Protein AF-D2QMF3-F1 (afdb_monomer_lite)

Secondary structure (DSSP, 8-state):
-------------------------------PPP-EEEEEEEEETHHHHHTTTS-EEEEEEE-SS-EEEEEEE-EEPTTS-EE--SS-SEEPEEEEEEEEEE-TT-EE--EEE-HHHHHHHHHHHHT-TT--EEEEEEEEEE-TTT-EEEEEEEEEEE-SS-EEEE------S-------------

Structure (mmCIF, N/CA/C/O backbone):
data_AF-D2QMF3-F1
#
_entry.id   AF-D2QMF3-F1
#
loop_
_atom_site.group_PDB
_atom_site.id
_atom_site.type_symbol
_atom_site.label_atom_id
_atom_site.label_alt_id
_atom_site.label_comp_id
_atom_site.label_asym_id
_atom_site.label_entity_id
_atom_site.label_seq_id
_atom_site.pdbx_PDB_ins_code
_atom_site.Cartn_x
_atom_site.Cartn_y
_atom_site.Cartn_z
_atom_site.occupancy
_atom_site.B_iso_or_equiv
_atom_site.auth_seq_id
_atom_site.auth_comp_id
_atom_site.auth_asym_id
_atom_site.auth_atom_id
_atom_site.pdbx_PDB_model_num
ATOM 1 N N . MET A 1 1 ? 34.625 -1.327 28.070 1.00 33.84 1 MET A N 1
ATOM 2 C CA . MET A 1 1 ? 35.891 -0.675 27.677 1.00 33.84 1 MET A CA 1
ATOM 3 C C . MET A 1 1 ? 36.221 -1.182 26.283 1.00 33.84 1 MET A C 1
ATOM 5 O O . MET A 1 1 ? 36.280 -2.390 26.104 1.00 33.84 1 MET A O 1
ATOM 9 N N . PHE A 1 2 ? 36.256 -0.286 25.298 1.00 33.50 2 PHE A N 1
ATOM 10 C CA . PHE A 1 2 ? 36.462 -0.610 23.885 1.00 33.50 2 PHE A CA 1
ATOM 11 C C . PHE A 1 2 ? 37.936 -0.924 23.619 1.00 33.50 2 PHE A C 1
ATOM 13 O O . PHE A 1 2 ? 38.797 -0.176 24.076 1.00 33.50 2 PHE A O 1
ATOM 20 N N . VAL A 1 3 ? 38.217 -1.964 22.833 1.00 40.62 3 VAL A N 1
ATOM 21 C CA . VAL A 1 3 ? 39.494 -2.102 22.125 1.00 40.62 3 VAL A CA 1
ATOM 22 C C . VAL A 1 3 ? 39.172 -2.418 20.671 1.00 40.62 3 VAL A C 1
ATOM 24 O O . VAL A 1 3 ? 38.620 -3.467 20.350 1.00 40.62 3 VAL A O 1
ATOM 27 N N . ALA A 1 4 ? 39.459 -1.443 19.815 1.00 38.50 4 ALA A N 1
ATOM 28 C CA . ALA A 1 4 ? 39.461 -1.577 18.371 1.00 38.50 4 ALA A CA 1
ATOM 29 C C . ALA A 1 4 ? 40.771 -2.236 17.916 1.00 38.50 4 ALA A C 1
ATOM 31 O O . ALA A 1 4 ? 41.825 -1.958 18.486 1.00 38.50 4 ALA A O 1
ATOM 32 N N . CYS A 1 5 ? 40.721 -3.018 16.839 1.00 38.66 5 CYS A N 1
ATOM 33 C CA . CYS A 1 5 ? 41.901 -3.340 16.042 1.00 38.66 5 CYS A CA 1
ATOM 34 C C . CYS A 1 5 ? 41.655 -2.918 14.591 1.00 38.66 5 CYS A C 1
ATOM 36 O O . CYS A 1 5 ? 40.922 -3.569 13.851 1.00 38.66 5 CYS A O 1
ATOM 38 N N . GLN A 1 6 ? 42.297 -1.819 14.200 1.00 45.97 6 GLN A N 1
ATOM 39 C CA . GLN A 1 6 ? 42.712 -1.550 12.828 1.00 45.97 6 GLN A CA 1
ATOM 40 C C . GLN A 1 6 ? 44.207 -1.213 12.827 1.00 45.97 6 GLN A C 1
ATOM 42 O O . GLN A 1 6 ? 44.689 -0.530 13.730 1.00 45.97 6 GLN A O 1
ATOM 47 N N . SER A 1 7 ? 44.879 -1.687 11.776 1.00 38.91 7 SER A N 1
ATOM 48 C CA . SER A 1 7 ? 46.228 -1.406 11.238 1.00 38.91 7 SER A CA 1
ATOM 49 C C . SER A 1 7 ? 46.906 -2.753 10.962 1.00 38.91 7 SER A C 1
ATOM 51 O O . SER A 1 7 ? 46.757 -3.681 11.744 1.00 38.91 7 SER A O 1
ATOM 53 N N . GLY A 1 8 ? 47.608 -3.017 9.866 1.00 35.47 8 GLY A N 1
ATOM 54 C CA . GLY A 1 8 ? 48.064 -2.247 8.712 1.00 35.47 8 GLY A CA 1
ATOM 55 C C . GLY A 1 8 ? 49.173 -3.092 8.046 1.00 35.47 8 GLY A C 1
ATOM 56 O O . GLY A 1 8 ? 49.943 -3.718 8.761 1.00 35.47 8 GLY A O 1
ATOM 57 N N . GLN A 1 9 ? 49.163 -3.164 6.708 1.00 40.06 9 GLN A N 1
ATOM 58 C CA . GLN A 1 9 ? 50.131 -3.699 5.708 1.00 40.06 9 GLN A CA 1
ATOM 59 C C . GLN A 1 9 ? 51.482 -4.313 6.184 1.00 40.06 9 GLN A C 1
ATOM 61 O O . GLN A 1 9 ? 52.176 -3.749 7.018 1.00 40.06 9 GLN A O 1
ATOM 66 N N . THR A 1 10 ? 52.011 -5.392 5.583 1.00 33.62 10 THR A N 1
ATOM 67 C CA . THR A 1 10 ? 52.735 -5.384 4.282 1.00 33.62 10 THR A CA 1
ATOM 68 C C . THR A 1 10 ? 53.123 -6.804 3.806 1.00 33.62 10 THR A C 1
ATOM 70 O O . THR A 1 10 ? 53.178 -7.747 4.590 1.00 33.62 10 THR A O 1
ATOM 73 N N . SER A 1 11 ? 53.375 -6.918 2.497 1.00 42.34 11 SER A N 1
ATOM 74 C CA . SER A 1 11 ? 53.625 -8.112 1.673 1.00 42.34 11 SER A CA 1
ATOM 75 C C . SER A 1 11 ? 54.903 -8.912 1.975 1.00 42.34 11 SER A C 1
ATOM 77 O O . SER A 1 11 ? 55.956 -8.321 2.194 1.00 42.34 11 SER A O 1
ATOM 79 N N . ALA A 1 12 ? 54.839 -10.240 1.807 1.00 38.25 12 ALA A N 1
ATOM 80 C CA . ALA A 1 12 ? 55.932 -11.061 1.270 1.00 38.25 12 ALA A CA 1
ATOM 81 C C . ALA A 1 12 ? 55.398 -12.412 0.753 1.00 38.25 12 ALA A C 1
ATOM 83 O O . ALA A 1 12 ? 54.683 -13.125 1.457 1.00 38.25 12 ALA A O 1
ATOM 84 N N . ASP A 1 13 ? 55.762 -12.730 -0.487 1.00 34.50 13 ASP A N 1
ATOM 85 C CA . ASP A 1 13 ? 55.447 -13.943 -1.239 1.00 34.50 13 ASP A CA 1
ATOM 86 C C . ASP A 1 13 ? 55.779 -15.255 -0.511 1.00 34.50 13 ASP A C 1
ATOM 88 O O . ASP A 1 13 ? 56.913 -15.474 -0.081 1.00 34.50 13 ASP A O 1
ATOM 92 N N . LYS A 1 14 ? 54.833 -16.201 -0.542 1.00 36.84 14 LYS A N 1
ATOM 93 C CA . LYS A 1 14 ? 55.133 -17.621 -0.771 1.00 36.84 14 LYS A CA 1
ATOM 94 C C . LYS A 1 14 ? 54.064 -18.226 -1.674 1.00 36.84 14 LYS A C 1
ATOM 96 O O . LYS A 1 14 ? 52.899 -18.323 -1.305 1.00 36.84 14 LYS A O 1
ATOM 101 N N . ALA A 1 15 ? 54.504 -18.613 -2.867 1.00 33.44 15 ALA A N 1
ATOM 102 C CA . ALA A 1 15 ? 53.745 -19.396 -3.823 1.00 33.44 15 ALA A CA 1
ATOM 103 C C . ALA A 1 15 ? 53.435 -20.787 -3.251 1.00 33.44 15 ALA A C 1
ATOM 105 O O . ALA A 1 15 ? 54.348 -21.497 -2.831 1.00 33.44 15 ALA A O 1
ATOM 106 N N . ASP A 1 16 ? 52.162 -21.176 -3.296 1.00 31.22 16 ASP A N 1
ATOM 107 C CA . ASP A 1 16 ? 51.710 -22.551 -3.093 1.00 31.22 16 ASP A CA 1
ATOM 108 C C . ASP A 1 16 ? 50.885 -22.961 -4.331 1.00 31.22 16 ASP A C 1
ATOM 110 O O . ASP A 1 16 ? 49.898 -22.289 -4.658 1.00 31.22 16 ASP A O 1
ATOM 114 N N . PRO A 1 17 ? 51.300 -23.976 -5.114 1.00 41.84 17 PRO A N 1
ATOM 115 C CA . PRO A 1 17 ? 50.679 -24.292 -6.389 1.00 41.84 17 PRO A CA 1
ATOM 116 C C . PRO A 1 17 ? 49.478 -25.219 -6.179 1.00 41.84 17 PRO A C 1
ATOM 118 O O . PRO A 1 17 ? 49.533 -26.408 -6.481 1.00 41.84 17 PRO A O 1
ATOM 121 N N . SER A 1 18 ? 48.351 -24.671 -5.731 1.00 36.69 18 SER A N 1
ATOM 122 C CA . SER A 1 18 ? 47.056 -25.334 -5.901 1.00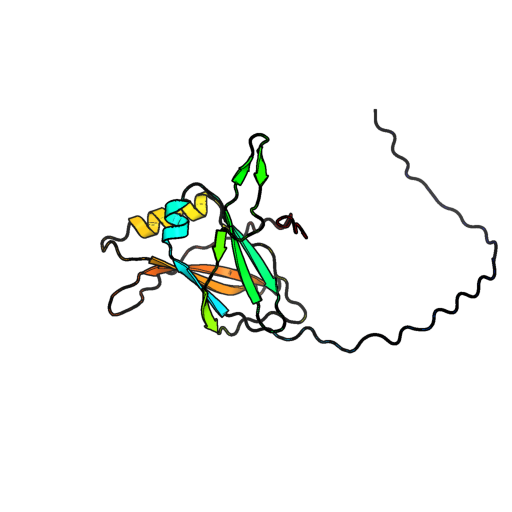 36.69 18 SER A CA 1
ATOM 123 C C . SER A 1 18 ? 46.409 -24.834 -7.189 1.00 36.69 18 SER A C 1
ATOM 125 O O . SER A 1 18 ? 45.734 -23.804 -7.223 1.00 36.69 18 SER A O 1
ATOM 127 N N . LYS A 1 19 ? 46.626 -25.572 -8.285 1.00 38.91 19 LYS A N 1
ATOM 128 C CA . LYS A 1 19 ? 45.799 -25.476 -9.494 1.00 38.91 19 LYS A CA 1
ATOM 129 C C . LYS A 1 19 ? 44.387 -25.957 -9.153 1.00 38.91 19 LYS A C 1
ATOM 131 O O . LYS A 1 19 ? 44.007 -27.075 -9.486 1.00 38.91 19 LYS A O 1
ATOM 136 N N . THR A 1 20 ? 43.592 -25.094 -8.533 1.00 34.62 20 THR A N 1
ATOM 137 C CA . THR A 1 20 ? 42.143 -25.197 -8.671 1.00 34.62 20 THR A CA 1
ATOM 138 C C . THR A 1 20 ? 41.836 -24.604 -10.034 1.00 34.62 20 THR A C 1
ATOM 140 O O . THR A 1 20 ? 41.905 -23.394 -10.233 1.00 34.62 20 THR A O 1
ATOM 143 N N . SER A 1 21 ? 41.628 -25.477 -11.018 1.00 34.34 21 SER A N 1
ATOM 144 C CA . SER A 1 21 ? 41.093 -25.076 -12.310 1.00 34.34 21 SER A CA 1
ATOM 145 C C . SER A 1 21 ? 39.733 -24.442 -12.039 1.00 34.34 21 SER A C 1
ATOM 147 O O . SER A 1 21 ? 38.753 -25.138 -11.771 1.00 34.34 21 SER A O 1
ATOM 149 N N . SER A 1 22 ? 39.693 -23.111 -12.045 1.00 34.62 22 SER A N 1
ATOM 150 C CA . SER A 1 22 ? 38.462 -22.356 -12.205 1.00 34.62 22 SER A CA 1
ATOM 151 C C . SER A 1 22 ? 37.935 -22.728 -13.579 1.00 34.62 22 SER A C 1
ATOM 153 O O . SER A 1 22 ? 38.276 -22.104 -14.584 1.00 34.62 22 SER A O 1
ATOM 155 N N . THR A 1 23 ? 37.165 -23.814 -13.631 1.00 35.41 23 THR A N 1
ATOM 156 C CA . THR A 1 23 ? 36.280 -24.077 -14.753 1.00 35.41 23 THR A CA 1
ATOM 157 C C . THR A 1 23 ? 35.460 -22.811 -14.855 1.00 35.41 23 THR A C 1
ATOM 159 O O . THR A 1 23 ? 34.739 -22.457 -13.923 1.00 35.41 23 THR A O 1
ATOM 162 N N . THR A 1 24 ? 35.698 -22.053 -15.917 1.00 36.00 24 THR A N 1
ATOM 163 C CA . THR A 1 24 ? 34.936 -20.862 -16.235 1.00 36.00 24 THR A CA 1
ATOM 164 C C . THR A 1 24 ? 33.500 -21.353 -16.303 1.00 36.00 24 THR A C 1
ATOM 166 O O . THR A 1 24 ? 33.141 -22.067 -17.238 1.00 36.00 24 THR A O 1
ATOM 169 N N . GLN A 1 25 ? 32.703 -21.082 -15.265 1.00 35.25 25 GLN A N 1
ATOM 170 C CA . GLN A 1 25 ? 31.265 -21.206 -15.388 1.00 35.25 25 GLN A CA 1
ATOM 171 C C . GLN A 1 25 ? 30.902 -20.242 -16.508 1.00 35.25 25 GLN A C 1
ATOM 173 O O . GLN A 1 25 ? 30.922 -19.025 -16.349 1.00 35.25 25 GLN A O 1
ATOM 178 N N . SER A 1 26 ? 30.665 -20.813 -17.682 1.00 49.47 26 SER A N 1
ATOM 179 C CA . SER A 1 26 ? 29.891 -20.191 -18.735 1.00 49.47 26 SER A CA 1
ATOM 180 C C . SER A 1 26 ? 28.457 -20.093 -18.219 1.00 49.47 26 SER A C 1
ATOM 182 O O . SER A 1 26 ? 27.593 -20.87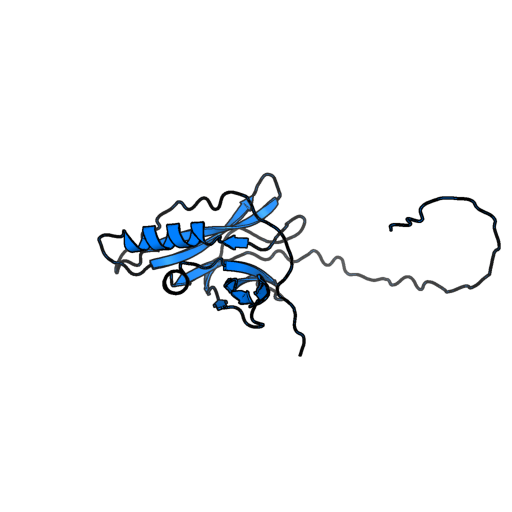6 -18.598 1.00 49.47 26 SER A O 1
ATOM 184 N N . GLU A 1 27 ? 28.218 -19.155 -17.314 1.00 41.75 27 GLU A N 1
ATOM 185 C CA . GLU A 1 27 ? 26.900 -18.733 -16.867 1.00 41.75 27 GLU A CA 1
ATOM 186 C C . GLU A 1 27 ? 26.960 -17.202 -16.728 1.00 41.75 27 GLU A C 1
ATOM 188 O O . GLU A 1 27 ? 27.940 -16.654 -16.243 1.00 41.75 27 GLU A O 1
ATOM 193 N N . GLY A 1 28 ? 25.992 -16.417 -17.173 1.00 39.50 28 GLY A N 1
ATOM 194 C CA . GLY A 1 28 ? 24.629 -16.772 -17.491 1.00 39.50 28 GLY A CA 1
ATOM 195 C C . GLY A 1 28 ? 24.174 -16.184 -18.811 1.00 39.50 28 GLY A C 1
ATOM 196 O O . GLY A 1 28 ? 24.805 -15.315 -19.413 1.00 39.50 28 GLY A O 1
ATOM 197 N N . ALA A 1 29 ? 23.018 -16.680 -19.230 1.00 41.53 29 ALA A N 1
ATOM 198 C CA . ALA A 1 29 ? 22.139 -15.985 -20.142 1.00 41.53 29 ALA A CA 1
ATOM 199 C C . ALA A 1 29 ? 22.170 -14.470 -19.881 1.00 41.53 29 ALA A C 1
ATOM 201 O O . ALA A 1 29 ? 22.156 -1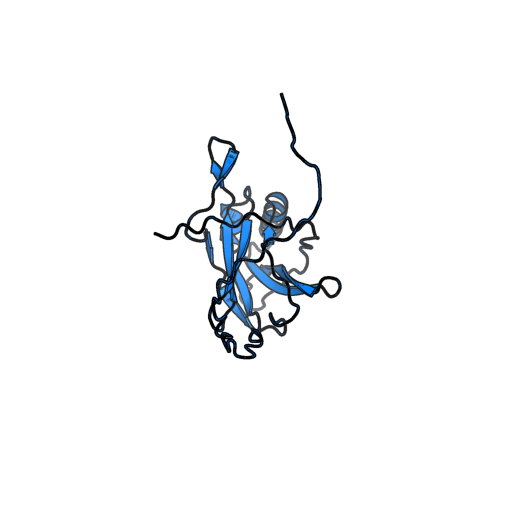4.032 -18.727 1.00 41.53 29 ALA A O 1
ATOM 202 N N . ASN A 1 30 ? 22.154 -13.682 -20.956 1.00 42.19 30 ASN A N 1
ATOM 203 C CA . ASN A 1 30 ? 21.777 -12.270 -20.935 1.00 42.19 30 ASN A CA 1
ATOM 204 C C . ASN A 1 30 ? 20.305 -12.144 -20.493 1.00 42.19 30 ASN A C 1
ATOM 206 O O . ASN A 1 30 ? 19.461 -11.681 -21.260 1.00 42.19 30 ASN A O 1
ATOM 210 N N . ASN A 1 31 ? 19.973 -12.602 -19.284 1.00 48.88 31 ASN A N 1
ATOM 211 C CA . ASN A 1 31 ? 18.669 -12.461 -18.665 1.00 48.88 31 ASN A CA 1
ATOM 212 C C . ASN A 1 31 ? 18.524 -10.987 -18.299 1.00 48.88 31 ASN A C 1
ATOM 214 O O . ASN A 1 31 ? 18.720 -10.569 -17.159 1.00 48.88 31 ASN A O 1
ATOM 218 N N . LEU A 1 32 ? 18.225 -10.184 -19.319 1.00 58.31 32 LEU A N 1
ATOM 219 C CA . LEU A 1 32 ? 17.613 -8.881 -19.167 1.00 58.31 32 LEU A CA 1
ATOM 220 C C . LEU A 1 32 ? 16.454 -9.069 -18.191 1.00 58.31 32 LEU A C 1
ATOM 222 O O . LEU A 1 32 ? 15.577 -9.898 -18.439 1.00 58.31 32 LEU A O 1
ATOM 226 N N . ILE A 1 33 ? 16.481 -8.337 -17.075 1.00 63.66 33 ILE A N 1
ATOM 227 C CA . ILE A 1 33 ? 15.365 -8.303 -16.128 1.00 63.66 33 ILE A CA 1
ATOM 228 C C . ILE A 1 33 ? 14.103 -8.033 -16.957 1.00 63.66 33 ILE A C 1
ATOM 230 O O . ILE A 1 33 ? 14.058 -6.995 -17.635 1.00 63.66 33 ILE A O 1
ATOM 234 N N . PRO A 1 34 ? 13.121 -8.955 -16.977 1.00 74.19 34 PRO A N 1
ATOM 235 C CA . PRO A 1 34 ? 11.939 -8.788 -17.801 1.00 74.19 34 PRO A CA 1
ATOM 236 C C . PRO A 1 34 ? 11.237 -7.491 -17.406 1.00 74.19 34 PRO A C 1
ATOM 238 O O . PRO A 1 34 ? 11.164 -7.135 -16.230 1.00 74.19 34 PRO A O 1
ATOM 241 N N . VAL A 1 35 ? 10.745 -6.760 -18.405 1.00 85.81 35 VAL A N 1
ATOM 242 C CA . VAL A 1 35 ? 9.970 -5.546 -18.152 1.00 85.81 35 VAL A CA 1
ATOM 243 C C . VAL A 1 35 ? 8.595 -5.968 -17.651 1.00 85.81 35 VAL A C 1
ATOM 245 O O . VAL A 1 35 ? 7.796 -6.514 -18.411 1.00 85.81 35 VAL A O 1
ATOM 248 N N . ILE A 1 36 ? 8.314 -5.703 -16.377 1.00 88.69 36 ILE A N 1
ATOM 249 C CA . ILE A 1 36 ? 7.027 -6.007 -15.750 1.00 88.69 36 ILE A CA 1
ATOM 250 C C . ILE A 1 36 ? 6.243 -4.708 -15.609 1.00 88.69 36 ILE A C 1
ATOM 252 O O . ILE A 1 36 ? 6.664 -3.790 -14.904 1.00 88.69 36 ILE A O 1
ATOM 256 N N . TYR A 1 37 ? 5.100 -4.618 -16.285 1.00 91.12 37 TYR A N 1
ATOM 257 C CA . TYR A 1 37 ? 4.177 -3.495 -16.132 1.00 91.12 37 TYR A CA 1
ATOM 258 C C . TYR A 1 37 ? 3.387 -3.638 -14.836 1.00 91.12 37 TYR A C 1
ATOM 260 O O . TYR A 1 37 ? 2.872 -4.711 -14.528 1.00 91.12 37 TYR A O 1
ATOM 268 N N . LEU A 1 38 ? 3.296 -2.544 -14.087 1.00 92.25 38 LEU A N 1
ATOM 269 C CA . LEU A 1 38 ? 2.591 -2.498 -12.820 1.00 92.25 38 LEU A CA 1
ATOM 270 C C . LEU A 1 38 ? 1.109 -2.215 -13.031 1.00 92.25 38 LEU A C 1
ATOM 272 O O . LEU A 1 38 ? 0.722 -1.360 -13.836 1.00 92.25 38 LEU A O 1
ATOM 276 N N . ASP A 1 39 ? 0.288 -2.898 -12.249 1.00 92.88 39 ASP A N 1
ATOM 277 C CA . ASP A 1 39 ? -1.129 -2.601 -12.143 1.00 92.88 39 ASP A CA 1
ATOM 278 C C . ASP A 1 39 ? -1.357 -1.428 -11.188 1.00 92.88 39 ASP A C 1
ATOM 280 O O . ASP A 1 39 ? -0.636 -1.226 -10.219 1.00 92.88 39 ASP A O 1
ATOM 284 N N . SER A 1 40 ? -2.406 -0.656 -11.438 1.00 92.62 40 SER A N 1
ATOM 285 C CA . SER A 1 40 ? -3.064 0.099 -10.381 1.00 92.62 40 SER A CA 1
ATOM 286 C C . SER A 1 40 ? -3.773 -0.890 -9.465 1.00 92.62 40 SER A C 1
ATOM 288 O O . SER A 1 40 ? -4.383 -1.856 -9.931 1.00 92.62 40 SER A O 1
ATOM 290 N N . LEU A 1 41 ? -3.694 -0.656 -8.163 1.00 94.00 41 LEU A N 1
ATOM 291 C CA . LEU A 1 41 ? -4.200 -1.575 -7.156 1.00 94.00 41 LEU A CA 1
ATOM 292 C C . LEU A 1 41 ? -5.259 -0.893 -6.297 1.00 94.00 41 LEU A C 1
ATOM 294 O O . LEU A 1 41 ? -5.229 0.317 -6.099 1.00 94.00 41 LEU A O 1
ATOM 298 N N . THR A 1 42 ? -6.207 -1.646 -5.761 1.00 93.50 42 THR A N 1
ATOM 299 C CA . THR A 1 42 ? -7.270 -1.098 -4.926 1.00 93.50 42 THR A CA 1
ATOM 300 C C . THR A 1 42 ? -7.542 -1.954 -3.705 1.00 93.50 42 THR A C 1
ATOM 302 O O . THR A 1 42 ? -7.293 -3.157 -3.687 1.00 93.50 42 THR A O 1
ATOM 305 N N . VAL A 1 43 ? -8.041 -1.311 -2.659 1.00 95.00 43 VAL A N 1
ATOM 306 C CA . VAL A 1 43 ? -8.413 -1.952 -1.404 1.00 95.00 43 VAL A CA 1
ATOM 307 C C . VAL A 1 43 ? -9.537 -1.152 -0.756 1.00 95.00 43 VAL A C 1
ATOM 309 O O . VAL A 1 43 ? -9.585 0.074 -0.877 1.00 95.00 43 VAL A O 1
ATOM 312 N N . SER A 1 44 ? -10.443 -1.835 -0.059 1.00 94.12 44 SER A N 1
ATOM 313 C CA . SER A 1 44 ? -11.497 -1.161 0.698 1.00 94.12 44 SER A CA 1
ATOM 314 C C . SER A 1 44 ? -10.900 -0.227 1.746 1.00 94.12 44 SER A C 1
ATOM 316 O O . SER A 1 44 ? -10.023 -0.624 2.519 1.00 94.12 44 SER A O 1
ATOM 318 N N . ALA A 1 45 ? -11.418 1.000 1.830 1.00 92.88 45 ALA A N 1
ATOM 319 C CA . ALA A 1 45 ? -10.972 1.942 2.846 1.00 92.88 45 ALA A CA 1
ATOM 320 C C . ALA A 1 45 ? -11.298 1.470 4.273 1.00 92.88 45 ALA A C 1
ATOM 322 O O . ALA A 1 45 ? -10.628 1.887 5.217 1.00 92.88 45 ALA A O 1
ATOM 323 N N . LYS A 1 46 ? -12.243 0.530 4.428 1.00 93.81 46 LYS A N 1
ATOM 324 C CA . LYS A 1 46 ? -12.599 -0.085 5.711 1.00 93.81 46 LYS A CA 1
ATOM 325 C C . LYS A 1 46 ? -11.386 -0.655 6.456 1.00 93.81 46 LYS A C 1
ATOM 327 O O . LYS A 1 46 ? -11.299 -0.512 7.669 1.00 93.81 46 LYS A O 1
ATOM 332 N N . VAL A 1 47 ? -10.420 -1.226 5.733 1.00 94.38 47 VAL A N 1
ATOM 333 C CA . VAL A 1 47 ? -9.171 -1.756 6.314 1.00 94.38 47 VAL A CA 1
ATOM 334 C C . VAL A 1 47 ? -8.409 -0.671 7.089 1.00 94.38 47 VAL A C 1
ATOM 336 O O . VAL A 1 47 ? -7.872 -0.918 8.167 1.00 94.38 47 VAL A O 1
ATOM 339 N N . PHE A 1 48 ? -8.402 0.555 6.566 1.00 93.56 48 PHE A N 1
ATOM 340 C CA . PHE A 1 48 ? -7.726 1.702 7.171 1.00 93.56 48 PHE A CA 1
ATOM 341 C C . PHE A 1 48 ? -8.573 2.341 8.269 1.00 93.56 48 PHE A C 1
ATOM 343 O O . PHE A 1 48 ? -8.026 2.831 9.252 1.00 93.56 48 PHE A O 1
ATOM 350 N N . GLU A 1 49 ? -9.901 2.309 8.146 1.00 93.19 49 GLU A N 1
ATOM 351 C CA . GLU A 1 49 ? -10.810 2.759 9.203 1.00 93.19 49 GLU A CA 1
ATOM 352 C C . GLU A 1 49 ? -10.711 1.886 10.460 1.00 93.19 49 GLU A C 1
ATOM 354 O O . GLU A 1 49 ? -10.632 2.423 11.570 1.00 93.19 49 GLU A O 1
ATOM 359 N N . ASP A 1 50 ? -10.663 0.562 10.282 1.00 94.38 50 ASP A N 1
ATOM 360 C CA . ASP A 1 50 ? -10.572 -0.421 11.367 1.00 94.38 50 ASP A CA 1
ATOM 361 C C . ASP A 1 50 ? -9.199 -0.351 12.077 1.00 94.38 50 ASP A C 1
ATOM 363 O O . ASP A 1 50 ? -9.096 -0.628 13.273 1.00 94.38 50 ASP A O 1
ATOM 367 N N . ALA A 1 51 ? -8.152 0.114 11.381 1.00 92.69 51 ALA A N 1
ATOM 368 C CA . ALA A 1 51 ? -6.795 0.284 11.908 1.00 92.69 51 ALA A CA 1
ATOM 369 C C . ALA A 1 51 ? -6.292 1.746 11.877 1.00 92.69 51 ALA A C 1
ATOM 371 O O . ALA A 1 51 ? -5.094 1.998 11.740 1.00 92.69 51 ALA A O 1
ATOM 372 N N . LYS A 1 52 ? -7.194 2.721 12.076 1.00 91.75 52 LYS A N 1
ATOM 373 C CA . LYS A 1 52 ? -6.930 4.173 11.936 1.00 91.75 52 LYS A CA 1
ATOM 374 C C . LYS A 1 52 ? -5.736 4.726 12.729 1.00 91.75 52 LYS A C 1
ATOM 376 O O . LYS A 1 52 ? -5.209 5.780 12.398 1.00 91.75 52 LYS A O 1
ATOM 381 N N . ASP A 1 53 ? -5.345 4.047 13.806 1.00 90.81 53 ASP A N 1
ATOM 382 C CA . ASP A 1 53 ? -4.288 4.468 14.732 1.00 90.81 53 ASP A CA 1
ATOM 383 C C . ASP A 1 53 ? -2.979 3.684 14.557 1.00 90.81 53 ASP A C 1
ATOM 385 O O . ASP A 1 53 ? -2.121 3.693 15.448 1.00 90.81 53 ASP A O 1
ATOM 389 N N . LYS A 1 54 ? -2.820 3.000 13.423 1.00 90.12 54 LYS A N 1
ATOM 390 C CA . LYS A 1 54 ? -1.653 2.183 13.088 1.00 90.12 54 LYS A CA 1
ATOM 391 C C . LYS A 1 54 ? -0.981 2.694 11.816 1.00 90.12 54 LYS A C 1
ATOM 393 O O . LYS A 1 54 ? -1.612 3.366 11.007 1.00 90.12 54 LYS A O 1
ATOM 398 N N . SER A 1 55 ? 0.299 2.371 11.656 1.00 89.50 55 SER A N 1
ATOM 399 C CA . SER A 1 55 ? 1.000 2.548 10.384 1.00 89.50 55 SER A CA 1
ATOM 400 C C . SER A 1 55 ? 0.855 1.286 9.535 1.00 89.50 55 SER A C 1
ATOM 402 O O . SER A 1 55 ? 0.672 0.191 10.073 1.00 89.50 55 SER A O 1
ATOM 404 N N . PHE A 1 56 ? 0.982 1.441 8.222 1.00 91.31 56 PHE A N 1
ATOM 405 C CA . PHE A 1 56 ? 1.003 0.338 7.268 1.00 91.31 56 PHE A CA 1
ATOM 406 C C . PHE A 1 56 ? 2.333 0.334 6.530 1.00 91.31 56 PHE A C 1
ATOM 408 O O . PHE A 1 56 ? 2.782 1.385 6.080 1.00 91.31 56 PHE A O 1
ATOM 415 N N . VAL A 1 57 ? 2.944 -0.832 6.379 1.00 90.56 57 VAL A N 1
ATOM 416 C CA . VAL A 1 57 ? 4.112 -1.033 5.520 1.00 90.56 57 VAL A CA 1
ATOM 417 C C . VAL A 1 57 ? 3.678 -1.880 4.343 1.00 90.56 57 VAL A C 1
ATOM 419 O O . VAL A 1 57 ? 3.068 -2.926 4.536 1.00 90.56 57 VAL A O 1
ATOM 422 N N . PHE A 1 58 ? 3.980 -1.415 3.142 1.00 90.69 58 PHE A N 1
ATOM 423 C CA . PHE A 1 58 ? 3.695 -2.102 1.898 1.00 90.69 58 PHE A CA 1
ATOM 424 C C . PHE A 1 58 ? 4.994 -2.549 1.238 1.00 90.69 58 PHE A C 1
ATOM 426 O O . PHE A 1 58 ? 5.941 -1.766 1.155 1.00 90.69 58 PHE A O 1
ATOM 433 N N . GLU A 1 59 ? 5.030 -3.781 0.750 1.00 87.88 59 GLU A N 1
ATOM 434 C CA . GLU A 1 59 ? 6.195 -4.380 0.105 1.00 87.88 59 GLU A CA 1
ATOM 435 C C . GLU A 1 59 ? 5.821 -4.989 -1.244 1.00 87.88 59 GLU A C 1
ATOM 437 O O . GLU A 1 59 ? 4.711 -5.488 -1.441 1.00 87.88 59 GLU A O 1
ATOM 442 N N . TYR A 1 60 ? 6.760 -4.906 -2.185 1.00 87.69 60 TYR A N 1
ATOM 443 C CA . TYR A 1 60 ? 6.614 -5.463 -3.520 1.00 87.69 60 TYR A CA 1
ATOM 444 C C . TYR A 1 60 ? 6.912 -6.959 -3.489 1.00 87.69 60 TYR A C 1
ATOM 446 O O . TYR A 1 60 ? 8.005 -7.367 -3.103 1.00 87.69 60 TYR A O 1
ATOM 454 N N . PHE A 1 61 ? 5.974 -7.768 -3.967 1.00 85.06 61 PHE A N 1
ATOM 455 C CA . PHE A 1 61 ? 6.169 -9.200 -4.145 1.00 85.06 61 PHE A CA 1
ATOM 456 C C . PHE A 1 61 ? 6.317 -9.520 -5.635 1.00 85.06 61 PHE A C 1
ATOM 458 O O . PHE A 1 61 ? 5.427 -9.226 -6.437 1.00 85.06 61 PHE A O 1
ATOM 465 N N . PHE A 1 62 ? 7.459 -10.100 -6.004 1.00 82.50 62 PHE A N 1
ATOM 466 C CA . PHE A 1 62 ? 7.820 -10.417 -7.385 1.00 82.50 62 PHE A CA 1
ATOM 467 C C . PHE A 1 62 ? 7.477 -11.870 -7.714 1.00 82.50 62 PHE A C 1
ATOM 469 O O . PHE A 1 62 ? 8.093 -12.790 -7.182 1.00 82.50 62 PHE A O 1
ATOM 476 N N . GLY A 1 63 ? 6.509 -12.069 -8.607 1.00 75.62 63 GLY A N 1
ATOM 477 C CA . GLY A 1 63 ? 6.293 -13.339 -9.298 1.00 75.62 63 GLY A CA 1
ATOM 478 C C . GLY A 1 63 ? 6.926 -13.336 -10.692 1.00 75.62 63 GLY A C 1
ATOM 479 O O . GLY A 1 63 ? 7.475 -12.328 -11.135 1.00 75.62 63 GLY A O 1
AT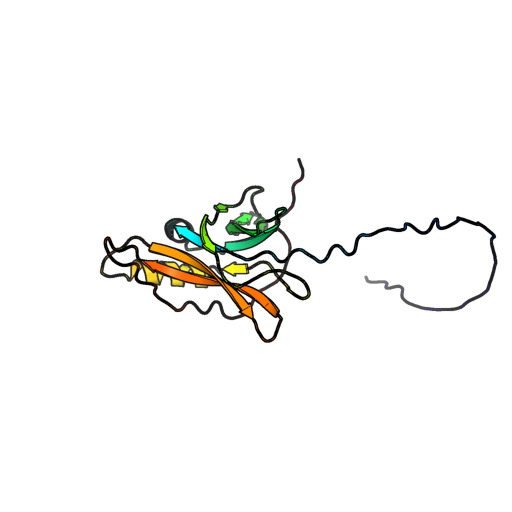OM 480 N N . ASP A 1 64 ? 6.780 -14.444 -11.418 1.00 73.25 64 ASP A N 1
ATOM 481 C CA . ASP A 1 64 ? 7.429 -14.648 -12.726 1.00 73.25 64 ASP A CA 1
ATOM 482 C C . ASP A 1 64 ? 7.036 -13.609 -13.794 1.00 73.25 64 ASP A C 1
ATOM 484 O O . ASP A 1 64 ? 7.813 -13.302 -14.694 1.00 73.25 64 ASP A O 1
ATOM 488 N N . SER A 1 65 ? 5.819 -13.062 -13.716 1.00 71.69 65 SER A N 1
ATOM 489 C CA . SER A 1 65 ? 5.301 -12.070 -14.678 1.00 71.69 65 SER A CA 1
ATOM 490 C C . SER A 1 65 ? 4.430 -10.980 -14.052 1.00 71.69 65 SER A C 1
ATOM 492 O O . SER A 1 65 ? 3.889 -10.126 -14.755 1.00 71.69 65 SER A O 1
ATOM 494 N N . THR A 1 66 ? 4.288 -10.993 -12.728 1.00 77.06 66 THR A N 1
ATOM 495 C CA . THR A 1 66 ? 3.407 -10.090 -11.986 1.00 77.06 66 THR A CA 1
ATOM 496 C C . THR A 1 66 ? 4.133 -9.552 -10.774 1.00 77.06 66 THR A C 1
ATOM 498 O O . THR A 1 66 ? 4.836 -10.296 -10.094 1.00 77.06 66 THR A O 1
ATOM 501 N N . VAL A 1 67 ? 3.901 -8.284 -10.460 1.00 84.69 67 VAL A N 1
ATOM 502 C CA . VAL A 1 67 ? 4.350 -7.691 -9.204 1.00 84.69 67 VAL A CA 1
ATOM 503 C C . VAL A 1 67 ? 3.125 -7.230 -8.438 1.00 84.69 67 VAL A C 1
ATOM 505 O O . VAL A 1 67 ? 2.348 -6.417 -8.940 1.00 84.69 67 VAL A O 1
ATOM 508 N N . THR A 1 68 ? 2.946 -7.764 -7.236 1.00 84.81 68 THR A N 1
ATOM 509 C CA . THR A 1 68 ? 1.882 -7.347 -6.320 1.00 84.81 68 THR A CA 1
ATOM 510 C C . THR A 1 68 ? 2.456 -6.468 -5.219 1.00 84.81 68 THR A C 1
ATOM 512 O O . THR A 1 68 ? 3.669 -6.400 -5.018 1.00 84.81 68 THR A O 1
ATOM 515 N N . LEU A 1 69 ? 1.575 -5.755 -4.524 1.00 89.75 69 LEU A N 1
ATOM 516 C CA . LEU A 1 69 ? 1.923 -4.986 -3.341 1.00 89.75 69 LEU A CA 1
ATOM 517 C C . LEU A 1 69 ? 1.139 -5.577 -2.170 1.00 89.75 69 LEU A C 1
ATOM 519 O O . LEU A 1 69 ? -0.093 -5.584 -2.195 1.00 89.75 69 LEU A O 1
ATOM 523 N N . ASP A 1 70 ? 1.856 -6.082 -1.176 1.00 91.75 70 ASP A N 1
ATOM 524 C CA . ASP A 1 70 ? 1.289 -6.667 0.036 1.00 91.75 70 ASP A CA 1
ATOM 525 C C . ASP A 1 70 ? 1.492 -5.698 1.201 1.00 91.75 70 ASP A C 1
ATOM 527 O O . ASP A 1 70 ? 2.500 -4.996 1.257 1.00 91.75 70 ASP A O 1
ATOM 531 N N . GLY A 1 71 ? 0.520 -5.606 2.109 1.00 92.31 71 GLY A N 1
ATOM 532 C CA . GLY A 1 71 ? 0.547 -4.657 3.218 1.00 92.31 71 GLY A CA 1
ATOM 533 C C . GLY A 1 71 ? 0.466 -5.318 4.588 1.00 92.31 71 GLY A C 1
ATOM 534 O O . GLY A 1 71 ? -0.298 -6.259 4.797 1.00 92.31 71 GLY A O 1
ATOM 535 N N . TRP A 1 72 ? 1.201 -4.761 5.545 1.00 92.19 72 TRP A N 1
ATOM 536 C CA . TRP A 1 72 ? 1.205 -5.158 6.948 1.00 92.19 72 TRP A CA 1
ATOM 537 C C . TRP A 1 72 ? 0.907 -3.972 7.850 1.00 92.19 72 TRP A C 1
ATOM 539 O O . TRP A 1 72 ? 1.404 -2.865 7.640 1.00 92.19 72 TRP A O 1
ATOM 549 N N . ILE A 1 73 ? 0.138 -4.217 8.900 1.00 91.00 73 ILE A N 1
ATOM 550 C CA . ILE A 1 73 ? -0.129 -3.248 9.954 1.00 91.00 73 ILE A CA 1
ATOM 551 C C . ILE A 1 73 ? 1.006 -3.354 10.971 1.00 91.00 73 ILE A C 1
ATOM 553 O O . ILE A 1 73 ? 1.266 -4.422 11.519 1.00 91.00 73 ILE A O 1
ATOM 557 N N . THR A 1 74 ? 1.674 -2.243 11.279 1.00 84.38 74 THR A N 1
ATOM 558 C CA . THR A 1 74 ? 2.754 -2.252 12.273 1.00 84.38 74 THR A CA 1
ATOM 559 C C . THR A 1 74 ? 2.181 -2.558 13.658 1.00 84.38 74 THR A C 1
ATOM 561 O O . THR A 1 74 ? 1.422 -1.752 14.220 1.00 84.38 74 THR A O 1
ATOM 564 N N . GLN A 1 75 ? 2.559 -3.696 14.234 1.00 77.12 75 GLN A N 1
ATOM 565 C CA . GLN A 1 75 ? 2.183 -4.076 15.592 1.00 77.12 75 GLN A CA 1
ATOM 566 C C . GLN A 1 75 ? 3.378 -3.867 16.518 1.00 77.12 75 GLN A C 1
ATOM 568 O O . GLN A 1 75 ? 4.483 -4.301 16.215 1.00 77.12 75 GLN A O 1
ATOM 573 N N . LYS A 1 76 ? 3.171 -3.194 17.653 1.00 74.81 76 LYS A N 1
ATOM 574 C CA . LYS A 1 76 ? 4.186 -3.127 18.706 1.00 74.81 76 LYS A CA 1
ATOM 575 C C . LYS A 1 76 ? 4.012 -4.304 19.652 1.00 74.81 76 LYS A C 1
ATOM 577 O O . LYS A 1 76 ? 2.896 -4.572 20.099 1.00 74.81 76 LYS A O 1
ATOM 582 N N . THR A 1 77 ? 5.107 -4.975 19.975 1.00 71.56 77 THR A N 1
ATOM 583 C CA . THR A 1 77 ? 5.144 -5.989 21.029 1.00 71.56 77 THR A CA 1
ATOM 584 C C . THR A 1 77 ? 5.262 -5.333 22.409 1.00 71.56 77 THR A C 1
ATOM 586 O O . THR A 1 77 ? 5.465 -4.124 22.532 1.00 71.56 77 THR A O 1
ATOM 589 N N . LYS A 1 78 ? 5.180 -6.140 23.475 1.00 73.12 78 LYS A N 1
ATOM 590 C CA . LYS A 1 78 ? 5.421 -5.677 24.856 1.00 73.12 78 LYS A CA 1
ATOM 591 C C . LYS A 1 78 ? 6.836 -5.117 25.070 1.00 73.12 78 LYS A C 1
ATOM 593 O O . LYS A 1 78 ? 7.047 -4.405 26.041 1.00 73.12 78 LYS A O 1
ATOM 598 N N . SER A 1 79 ? 7.782 -5.440 24.187 1.00 74.88 79 SER A N 1
ATOM 599 C CA . SER A 1 79 ? 9.171 -4.972 24.225 1.00 74.88 79 SER A CA 1
ATOM 600 C C . SER A 1 79 ? 9.440 -3.806 23.266 1.00 74.88 79 SER A C 1
ATOM 602 O O . SER A 1 79 ? 10.587 -3.593 22.891 1.00 74.88 79 SER A O 1
ATOM 604 N N . ASP A 1 80 ? 8.396 -3.103 22.808 1.00 71.50 80 ASP A N 1
ATOM 605 C CA . ASP A 1 80 ? 8.473 -1.989 21.845 1.00 71.50 80 ASP A CA 1
ATOM 606 C C . ASP A 1 80 ? 9.089 -2.332 20.472 1.00 71.50 80 ASP A C 1
ATOM 608 O O . ASP A 1 80 ? 9.276 -1.448 19.633 1.00 71.50 80 ASP A O 1
ATOM 612 N N . SER A 1 81 ? 9.334 -3.613 20.184 1.00 73.56 81 SER A N 1
ATOM 613 C CA . SER A 1 81 ? 9.749 -4.058 18.854 1.00 73.56 81 SER A CA 1
ATOM 614 C C . SER A 1 81 ? 8.557 -4.104 17.899 1.00 73.56 81 SER A C 1
ATOM 616 O O . SER A 1 81 ? 7.421 -4.369 18.307 1.00 73.56 81 SER A O 1
ATOM 618 N N . ILE A 1 82 ? 8.812 -3.838 16.615 1.00 74.94 82 ILE A N 1
ATOM 619 C CA . ILE A 1 82 ? 7.799 -3.979 15.568 1.00 74.94 82 ILE A CA 1
ATOM 620 C C . ILE A 1 82 ? 7.716 -5.454 15.176 1.00 74.94 82 ILE A C 1
ATOM 622 O O . ILE A 1 82 ? 8.724 -6.074 14.843 1.00 74.94 82 ILE A O 1
ATOM 626 N N . TYR A 1 83 ? 6.509 -6.002 15.226 1.00 74.25 83 TYR A N 1
ATOM 627 C CA . TYR A 1 83 ? 6.180 -7.342 14.768 1.00 74.25 83 TYR A CA 1
ATOM 628 C C . TYR A 1 83 ? 5.340 -7.271 13.492 1.00 74.25 83 TYR A C 1
ATOM 630 O O . TYR A 1 83 ? 4.432 -6.441 13.383 1.00 74.25 83 TYR A O 1
ATOM 638 N N . TYR A 1 84 ? 5.630 -8.182 12.564 1.00 75.94 84 TYR A N 1
ATOM 639 C CA . TYR A 1 84 ? 4.871 -8.395 11.339 1.00 75.94 84 TYR A CA 1
ATOM 640 C C . TYR A 1 84 ? 4.412 -9.851 11.273 1.00 75.94 84 TYR A C 1
ATOM 642 O O . TYR A 1 84 ? 5.190 -10.772 11.533 1.00 75.94 84 TYR A O 1
ATOM 650 N N . SER A 1 85 ? 3.143 -10.051 10.926 1.00 76.88 85 SER A N 1
ATOM 651 C CA . SER A 1 85 ? 2.585 -11.380 10.678 1.00 76.88 85 SER A CA 1
ATOM 652 C C . SER A 1 85 ? 3.253 -12.031 9.452 1.00 76.88 85 SER A C 1
ATOM 654 O O . SER A 1 85 ? 3.538 -11.331 8.479 1.00 76.88 85 SER A O 1
ATOM 656 N N . PRO A 1 86 ? 3.429 -13.369 9.425 1.00 79.19 86 PRO A N 1
ATOM 657 C CA . PRO A 1 86 ? 3.885 -14.089 8.229 1.00 79.19 86 PRO A CA 1
ATOM 658 C C . PRO A 1 86 ? 2.952 -13.927 7.020 1.00 79.19 86 PRO A C 1
ATOM 660 O O . PRO A 1 86 ? 3.350 -14.154 5.884 1.00 79.19 86 PRO A O 1
ATOM 663 N N . LYS A 1 87 ? 1.684 -13.575 7.264 1.00 85.38 87 LYS A N 1
ATOM 664 C CA . LYS A 1 87 ? 0.691 -13.276 6.228 1.00 85.38 87 LYS A CA 1
ATOM 665 C C . LYS A 1 87 ? 0.420 -11.772 6.191 1.00 85.38 87 LYS A C 1
ATOM 667 O O . LYS A 1 87 ? 0.297 -11.192 7.273 1.00 85.38 87 LYS A O 1
ATOM 672 N N . PRO A 1 88 ? 0.256 -11.171 5.001 1.00 90.62 88 PRO A N 1
ATOM 673 C CA . PRO A 1 88 ? -0.101 -9.765 4.893 1.00 90.62 88 PRO A CA 1
ATOM 674 C C . PRO A 1 88 ? -1.488 -9.508 5.486 1.00 90.62 88 PRO A C 1
ATOM 676 O O . PRO A 1 88 ? -2.420 -10.290 5.280 1.00 90.62 88 PRO A O 1
ATOM 679 N N . ASP A 1 89 ? -1.615 -8.392 6.200 1.00 91.56 89 ASP A N 1
ATOM 680 C CA . ASP A 1 89 ? -2.882 -7.893 6.746 1.00 91.56 89 ASP A CA 1
ATOM 681 C C . ASP A 1 89 ? -3.751 -7.258 5.651 1.00 91.56 89 ASP A C 1
ATOM 683 O O . ASP A 1 89 ? -4.977 -7.198 5.759 1.00 91.56 89 ASP A O 1
ATOM 687 N N . VAL A 1 90 ? -3.110 -6.776 4.584 1.00 92.94 90 VAL A N 1
ATOM 688 C CA . VAL A 1 90 ? -3.746 -6.074 3.474 1.00 92.94 90 VAL A CA 1
ATOM 689 C C . VAL A 1 90 ? -3.304 -6.698 2.162 1.00 92.94 90 VAL A C 1
ATOM 691 O O . VAL A 1 90 ? -2.133 -6.638 1.799 1.00 92.94 90 VAL A O 1
ATOM 694 N N . LYS A 1 91 ? -4.263 -7.256 1.423 1.00 92.12 91 LYS A N 1
ATOM 695 C CA . LYS A 1 91 ? -4.056 -7.699 0.044 1.00 92.12 91 LYS A CA 1
ATOM 696 C C . LYS A 1 91 ? -4.735 -6.728 -0.900 1.00 92.12 91 LYS A C 1
ATOM 698 O O . LYS A 1 91 ? -5.959 -6.587 -0.869 1.00 92.12 91 LYS A O 1
ATOM 703 N N . LEU A 1 92 ? -3.936 -6.054 -1.714 1.00 93.38 92 LEU A N 1
ATOM 704 C CA . LEU A 1 92 ? -4.452 -5.150 -2.725 1.00 93.38 92 LEU A CA 1
ATOM 705 C C . LEU A 1 92 ? -4.878 -5.931 -3.971 1.00 93.38 92 LEU A C 1
ATOM 707 O O . LEU A 1 92 ? -4.244 -6.909 -4.361 1.00 93.38 92 LEU A O 1
ATOM 711 N N . GLN A 1 93 ? -5.969 -5.498 -4.592 1.00 93.00 93 GLN A N 1
ATOM 712 C CA . GLN A 1 93 ? -6.521 -6.127 -5.787 1.00 93.00 93 GLN A CA 1
ATOM 713 C C . GLN A 1 93 ? -6.145 -5.322 -7.032 1.00 93.00 93 GLN A C 1
ATOM 715 O O . GLN A 1 93 ? -6.306 -4.100 -7.019 1.00 93.00 93 GLN A O 1
ATOM 720 N N . PRO A 1 94 ? -5.692 -5.963 -8.121 1.00 92.44 94 PRO A N 1
ATOM 721 C CA . PRO A 1 94 ? -5.500 -5.281 -9.391 1.00 92.44 94 PRO A CA 1
ATOM 722 C C . PRO A 1 94 ? -6.796 -4.628 -9.867 1.00 92.44 94 PRO A C 1
ATOM 724 O O . PRO A 1 94 ? -7.864 -5.241 -9.847 1.00 92.44 94 PRO A O 1
ATOM 727 N N . LYS A 1 95 ? -6.697 -3.379 -10.310 1.00 89.25 95 LYS A N 1
ATOM 728 C CA . LYS A 1 95 ? -7.811 -2.619 -10.881 1.00 89.25 95 LYS A CA 1
ATOM 729 C C . LYS A 1 95 ? -7.644 -2.369 -12.374 1.00 89.25 95 LYS A C 1
ATOM 731 O O . LYS A 1 95 ? -8.632 -2.300 -13.097 1.00 89.25 95 LYS A O 1
ATOM 736 N N . GLY A 1 96 ? -6.406 -2.241 -12.840 1.00 87.69 96 GLY A N 1
ATOM 737 C CA . GLY A 1 96 ? -6.105 -2.061 -14.254 1.00 87.69 96 GLY A CA 1
ATOM 738 C C . GLY A 1 96 ? -4.634 -1.770 -14.495 1.00 87.69 96 GLY A C 1
ATOM 739 O O . GLY A 1 96 ? -3.965 -1.214 -13.626 1.00 87.69 96 GLY A O 1
ATOM 740 N N . LYS A 1 97 ? -4.148 -2.121 -15.684 1.00 87.81 97 LYS A N 1
ATOM 741 C CA . LYS A 1 97 ? -2.743 -1.962 -16.073 1.00 87.81 97 LYS A CA 1
ATOM 742 C C . LYS A 1 97 ? -2.344 -0.494 -16.189 1.00 87.81 97 LYS A C 1
ATOM 744 O O . LYS A 1 97 ? -3.141 0.338 -16.622 1.00 87.81 97 LYS A O 1
ATOM 749 N N . THR A 1 98 ? -1.092 -0.189 -15.862 1.00 90.81 98 THR A N 1
ATOM 750 C CA . THR A 1 98 ? -0.492 1.134 -16.090 1.00 90.81 98 THR A CA 1
ATOM 751 C C . THR A 1 98 ? 0.662 1.066 -17.086 1.00 90.81 98 THR A C 1
ATOM 753 O O . THR A 1 98 ? 1.106 -0.009 -17.484 1.00 90.81 98 THR A O 1
ATOM 756 N N . ASN A 1 99 ? 1.165 2.231 -17.492 1.00 90.69 99 ASN A N 1
ATOM 757 C CA . ASN A 1 99 ? 2.371 2.356 -18.310 1.00 90.69 99 ASN A CA 1
ATOM 758 C C . ASN A 1 99 ? 3.668 2.372 -17.478 1.00 90.69 99 ASN A C 1
ATOM 760 O O . ASN A 1 99 ? 4.753 2.466 -18.053 1.00 90.69 99 ASN A O 1
ATOM 764 N N . VAL A 1 100 ? 3.580 2.298 -16.145 1.00 91.50 100 VAL A N 1
ATOM 765 C CA . VAL A 1 100 ? 4.753 2.235 -15.271 1.00 91.50 100 VAL A CA 1
ATOM 766 C C . VAL A 1 100 ? 5.246 0.799 -15.219 1.00 91.50 100 VAL A C 1
ATOM 768 O O . VAL A 1 100 ? 4.474 -0.121 -14.965 1.00 91.50 100 VAL A O 1
ATOM 771 N N . SER A 1 101 ? 6.542 0.608 -15.441 1.00 90.56 101 SER A N 1
ATOM 772 C CA . SER A 1 101 ? 7.165 -0.710 -15.426 1.00 90.56 101 SER A CA 1
ATOM 773 C C . SER A 1 101 ? 8.403 -0.765 -14.546 1.00 90.56 101 SER A C 1
ATOM 775 O O . SER A 1 101 ? 9.128 0.226 -14.396 1.00 90.56 101 SER A O 1
ATOM 777 N N . ILE A 1 102 ? 8.640 -1.950 -13.992 1.00 88.12 102 ILE A N 1
ATOM 778 C CA . ILE A 1 102 ? 9.902 -2.360 -13.383 1.00 88.12 102 ILE A CA 1
ATOM 779 C C . ILE A 1 102 ? 10.726 -3.046 -14.473 1.00 88.12 102 ILE A C 1
ATOM 781 O O . ILE A 1 102 ? 10.212 -3.858 -15.238 1.00 88.12 102 ILE A O 1
ATOM 785 N N . GLY A 1 103 ? 11.998 -2.685 -14.565 1.00 84.38 103 GLY A N 1
ATOM 786 C CA . GLY A 1 103 ? 12.948 -3.231 -15.529 1.00 84.38 103 GLY A CA 1
ATOM 787 C C . GLY A 1 103 ? 14.370 -2.807 -15.175 1.00 84.38 103 GLY A C 1
ATOM 788 O O . GLY A 1 103 ? 14.643 -2.408 -14.039 1.00 84.38 103 GLY A O 1
ATOM 789 N N . ALA A 1 104 ? 15.281 -2.852 -16.144 1.00 82.12 104 ALA A N 1
ATOM 790 C CA . ALA A 1 104 ? 16.644 -2.367 -15.942 1.00 82.12 104 ALA A CA 1
ATOM 791 C C . ALA A 1 104 ? 16.657 -0.922 -15.399 1.00 82.12 104 ALA A C 1
ATOM 793 O O . ALA A 1 104 ? 15.893 -0.071 -15.860 1.00 82.12 104 ALA A O 1
ATOM 794 N N . ASN A 1 105 ? 17.539 -0.650 -14.432 1.00 78.75 105 ASN A N 1
ATOM 795 C CA . ASN A 1 105 ? 17.717 0.666 -13.801 1.00 78.75 105 ASN A CA 1
ATOM 796 C C . ASN A 1 105 ? 16.457 1.222 -13.113 1.00 78.75 105 ASN A C 1
ATOM 798 O O . ASN A 1 105 ? 16.222 2.429 -13.112 1.00 78.75 105 ASN A O 1
ATOM 802 N N . THR A 1 106 ? 15.631 0.347 -12.540 1.00 79.44 106 THR A N 1
ATOM 803 C CA . THR A 1 106 ? 14.507 0.752 -11.690 1.00 79.44 106 THR A CA 1
ATOM 804 C C . THR A 1 106 ? 14.749 0.318 -10.253 1.00 79.44 106 THR A C 1
ATOM 806 O O . THR A 1 106 ? 15.326 -0.739 -10.005 1.00 79.44 106 THR A O 1
ATOM 809 N N . TYR A 1 107 ? 14.300 1.140 -9.306 1.00 81.50 107 TYR A N 1
ATOM 810 C CA . TYR A 1 107 ? 14.399 0.843 -7.880 1.00 81.50 107 TYR A CA 1
ATOM 811 C C . TYR A 1 107 ? 13.006 0.825 -7.265 1.00 81.50 107 TYR A C 1
ATOM 813 O O . TYR A 1 107 ? 12.253 1.789 -7.397 1.00 81.50 107 TYR A O 1
ATOM 821 N N . VAL A 1 108 ? 12.676 -0.251 -6.562 1.00 84.31 108 VAL A N 1
ATOM 822 C CA . VAL A 1 108 ? 11.510 -0.314 -5.677 1.00 84.31 108 VAL A CA 1
ATOM 823 C C . VAL A 1 108 ? 11.981 -0.427 -4.234 1.00 84.31 108 VAL A C 1
ATOM 825 O O . VAL A 1 108 ? 13.092 -0.883 -3.966 1.00 84.31 108 VAL A O 1
ATOM 828 N N . GLY A 1 109 ? 11.141 -0.004 -3.301 1.00 79.69 109 GLY A N 1
ATOM 829 C CA . GLY A 1 109 ? 11.386 -0.167 -1.875 1.00 79.69 109 GLY A CA 1
ATOM 830 C C . GLY A 1 109 ? 10.077 -0.176 -1.108 1.00 79.69 109 GLY A C 1
ATOM 831 O O . GLY A 1 109 ? 9.024 0.145 -1.662 1.00 79.69 109 GLY A O 1
ATOM 832 N N . ASN A 1 110 ? 10.152 -0.541 0.168 1.00 84.31 110 ASN A N 1
ATOM 833 C CA . ASN A 1 110 ? 8.973 -0.596 1.018 1.00 84.31 110 ASN A CA 1
ATOM 834 C C . ASN A 1 110 ? 8.343 0.793 1.148 1.00 84.31 110 ASN A C 1
ATOM 836 O O . ASN A 1 110 ? 9.032 1.809 1.273 1.00 84.31 110 ASN A O 1
ATOM 840 N N . GLN A 1 111 ? 7.017 0.829 1.128 1.00 85.62 111 GLN A N 1
ATOM 841 C CA . GLN A 1 111 ? 6.235 2.046 1.239 1.00 85.62 111 GLN A CA 1
ATOM 842 C C . GLN A 1 111 ? 5.549 2.096 2.602 1.00 85.62 111 GLN A C 1
ATOM 844 O O . GLN A 1 111 ? 4.704 1.265 2.923 1.00 85.62 111 GLN A O 1
ATOM 849 N N . LEU A 1 112 ? 5.897 3.100 3.404 1.00 87.31 112 LEU A N 1
ATOM 850 C CA . LEU A 1 112 ? 5.289 3.340 4.708 1.00 87.31 112 LEU A CA 1
ATOM 851 C C . LEU A 1 112 ? 4.139 4.342 4.580 1.00 87.31 112 LEU A C 1
ATOM 853 O O . LEU A 1 112 ? 4.331 5.489 4.186 1.00 87.31 112 LEU A O 1
ATOM 857 N N . LEU A 1 113 ? 2.950 3.933 5.004 1.00 89.00 113 LEU A N 1
ATOM 858 C CA . LEU A 1 113 ? 1.845 4.830 5.299 1.00 89.00 113 LEU A CA 1
ATOM 859 C C . LEU A 1 113 ? 1.831 5.076 6.810 1.00 89.00 113 LEU A C 1
ATOM 861 O O . LEU A 1 113 ? 1.423 4.216 7.593 1.00 89.00 113 LEU A O 1
ATOM 865 N N . SER A 1 114 ? 2.332 6.238 7.230 1.00 88.69 114 SER A N 1
ATOM 866 C CA . SER A 1 114 ? 2.421 6.575 8.653 1.00 88.69 114 SER A CA 1
ATOM 867 C C . SER A 1 114 ? 1.040 6.612 9.315 1.00 88.69 114 SER A C 1
ATOM 869 O O . SER A 1 114 ? 0.045 6.959 8.675 1.00 88.69 114 SER A O 1
ATOM 871 N N . LYS A 1 115 ? 0.983 6.340 10.624 1.00 89.56 115 LYS A N 1
ATOM 872 C CA . LYS A 1 115 ? -0.225 6.516 11.445 1.00 89.56 115 LYS A CA 1
ATOM 873 C C . LYS A 1 115 ? -0.921 7.860 11.206 1.00 89.56 115 LYS A C 1
ATOM 875 O O . LYS A 1 115 ? -2.142 7.911 11.107 1.00 89.56 115 LYS A O 1
ATOM 880 N N . GLU A 1 116 ? -0.165 8.951 11.115 1.00 89.06 116 GLU A N 1
ATOM 881 C CA . GLU A 1 116 ? -0.748 10.281 10.914 1.00 89.06 116 GLU A CA 1
ATOM 882 C C . GLU A 1 116 ? -1.327 10.444 9.502 1.00 89.06 116 GLU A C 1
ATOM 884 O O . GLU A 1 116 ? -2.398 11.028 9.334 1.00 89.06 116 GLU A O 1
ATOM 889 N N . THR A 1 117 ? -0.691 9.852 8.489 1.00 89.00 117 THR A N 1
ATOM 890 C CA . THR A 1 117 ? -1.246 9.781 7.129 1.00 89.00 117 THR A CA 1
ATOM 891 C C . THR A 1 117 ? -2.543 8.969 7.103 1.00 89.00 117 THR A C 1
ATOM 893 O O . THR A 1 117 ? -3.533 9.416 6.526 1.00 89.00 117 THR A O 1
ATOM 896 N N . VAL A 1 118 ? -2.580 7.816 7.776 1.00 90.94 118 VAL A N 1
ATOM 897 C CA . VAL A 1 118 ? -3.779 6.966 7.881 1.00 90.94 118 VAL A CA 1
ATOM 898 C C . VAL A 1 118 ? -4.926 7.719 8.549 1.00 90.94 118 VAL A C 1
ATOM 900 O O . VAL A 1 118 ? -6.042 7.727 8.032 1.00 90.94 118 VAL A O 1
ATOM 903 N N . LYS A 1 119 ? -4.668 8.423 9.656 1.00 92.19 119 LYS A N 1
ATOM 904 C CA . LYS A 1 119 ? -5.685 9.261 10.305 1.00 92.19 119 LYS A CA 1
ATOM 905 C C . LYS A 1 119 ? -6.235 10.332 9.371 1.00 92.19 119 LYS A C 1
ATOM 907 O O . LYS A 1 119 ? -7.448 10.525 9.347 1.00 92.19 119 LYS A O 1
ATOM 912 N N . LYS A 1 120 ? -5.376 11.013 8.600 1.00 90.06 120 LYS A N 1
ATOM 913 C CA . LYS A 1 120 ? -5.805 12.020 7.613 1.00 90.06 120 LYS A CA 1
ATOM 914 C C . LYS A 1 120 ? -6.700 11.404 6.538 1.00 90.06 120 LYS A C 1
ATOM 916 O O . LYS A 1 120 ? -7.740 11.976 6.225 1.00 90.06 120 LYS A O 1
ATOM 921 N N . ILE A 1 121 ? -6.338 10.224 6.032 1.00 90.06 121 ILE A N 1
ATOM 922 C CA . ILE A 1 121 ? -7.151 9.458 5.076 1.00 90.06 121 ILE A CA 1
ATOM 923 C C . ILE A 1 121 ? -8.532 9.158 5.663 1.00 90.06 121 ILE A C 1
ATOM 925 O O . ILE A 1 121 ? -9.549 9.512 5.070 1.00 90.06 121 ILE A O 1
ATOM 929 N N . VAL A 1 122 ? -8.572 8.559 6.855 1.00 92.12 122 VAL A N 1
ATOM 930 C CA . VAL A 1 122 ? -9.820 8.182 7.533 1.00 92.12 122 VAL A CA 1
ATOM 931 C C . VAL A 1 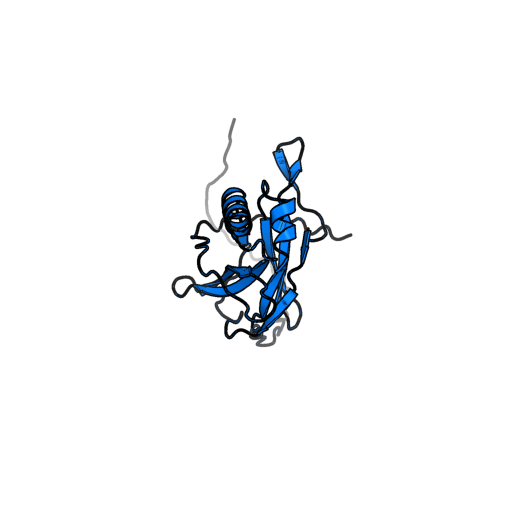122 ? -10.675 9.409 7.852 1.00 92.12 122 VAL A C 1
ATOM 933 O O . VAL A 1 122 ? -11.892 9.366 7.693 1.00 92.12 122 VAL A O 1
ATOM 936 N N . ALA A 1 123 ? -10.063 10.518 8.273 1.00 91.50 123 ALA A N 1
ATOM 937 C CA . ALA A 1 123 ? -10.771 11.771 8.513 1.00 91.50 123 ALA A CA 1
ATOM 938 C C . ALA A 1 123 ? -11.401 12.316 7.225 1.00 91.50 123 ALA A C 1
ATOM 940 O O . ALA A 1 123 ? -12.569 12.700 7.242 1.00 91.50 123 ALA A O 1
ATOM 941 N N . LYS A 1 124 ? -10.667 12.284 6.105 1.00 88.94 124 LYS A N 1
ATOM 942 C CA . LYS A 1 124 ? -11.159 12.737 4.801 1.00 88.94 124 LYS A CA 1
ATOM 943 C C . LYS A 1 124 ? -12.332 11.888 4.303 1.00 88.94 124 LYS A C 1
ATOM 945 O O . LYS A 1 124 ? -13.344 12.445 3.890 1.00 88.94 124 LYS A O 1
ATOM 950 N N . ILE A 1 125 ? -12.258 10.564 4.449 1.00 89.12 125 ILE A N 1
ATOM 951 C CA . ILE A 1 125 ? -13.376 9.657 4.135 1.00 89.12 125 ILE A CA 1
ATOM 952 C C . ILE A 1 125 ? -14.599 9.973 5.001 1.00 89.12 125 ILE A C 1
ATOM 954 O O . ILE A 1 125 ? -15.702 10.117 4.487 1.00 89.12 125 ILE A O 1
ATOM 958 N N . LYS A 1 126 ? -14.413 10.141 6.315 1.00 89.50 126 LYS A N 1
ATOM 959 C CA . LYS A 1 126 ? -15.516 10.428 7.248 1.00 89.50 126 LYS A CA 1
ATOM 960 C C . LYS A 1 126 ? -16.124 11.816 7.083 1.00 89.50 126 LYS A C 1
ATOM 962 O O . LYS A 1 126 ? -17.263 12.016 7.496 1.00 89.50 126 LYS A O 1
ATOM 967 N N . SER A 1 127 ? -15.377 12.761 6.516 1.00 87.50 127 SER A N 1
ATOM 968 C CA . SER A 1 127 ? -15.881 14.097 6.191 1.00 87.50 127 SER A CA 1
ATOM 969 C C . SER A 1 127 ? -16.756 14.134 4.937 1.00 87.50 127 SER A C 1
ATOM 971 O O . SER A 1 127 ? -17.367 15.167 4.672 1.00 87.50 127 SER A O 1
ATOM 973 N N . ASP A 1 128 ? -16.851 13.030 4.186 1.00 84.44 128 ASP A N 1
ATOM 974 C CA . ASP A 1 128 ? -17.751 12.933 3.040 1.00 84.44 128 ASP A CA 1
ATOM 975 C C . ASP A 1 128 ? -19.211 13.089 3.488 1.00 84.44 128 ASP A C 1
ATOM 977 O O . ASP A 1 128 ? -19.778 12.237 4.178 1.00 84.44 128 ASP A O 1
ATOM 981 N N . SER A 1 129 ? -19.840 14.190 3.074 1.00 79.44 129 SER A N 1
ATOM 982 C CA . SER A 1 129 ? -21.219 14.536 3.442 1.00 79.44 129 SER A CA 1
ATOM 983 C C . SER A 1 129 ? -22.240 13.513 2.941 1.00 79.44 129 SER A C 1
ATOM 985 O O . SER A 1 129 ? -23.303 13.348 3.540 1.00 79.44 129 SER A O 1
ATOM 987 N N . LEU A 1 130 ? -21.894 12.794 1.872 1.00 82.62 130 LEU A N 1
ATOM 988 C CA . LEU A 1 130 ? -22.720 11.769 1.246 1.00 82.62 130 LEU A CA 1
ATOM 989 C C . LEU A 1 130 ? -22.550 10.380 1.887 1.00 82.62 130 LEU A C 1
ATOM 991 O O . LEU A 1 130 ? -23.272 9.456 1.511 1.00 82.62 130 LEU A O 1
ATOM 995 N N . LYS A 1 131 ? -21.641 10.226 2.866 1.00 81.06 131 LYS A N 1
ATOM 996 C CA . LYS A 1 131 ? -21.336 8.963 3.568 1.00 81.06 131 LYS A CA 1
ATOM 997 C C . LYS A 1 131 ? -21.113 7.789 2.610 1.00 81.06 131 LYS A C 1
ATOM 999 O O . LYS A 1 131 ? -21.584 6.672 2.846 1.00 81.06 131 LYS A O 1
ATOM 1004 N N . ARG A 1 132 ? -20.435 8.053 1.497 1.00 82.69 132 ARG A N 1
ATOM 1005 C CA . ARG A 1 132 ? -20.211 7.067 0.443 1.00 82.69 132 ARG A CA 1
ATOM 1006 C C . ARG A 1 132 ? -19.217 6.017 0.900 1.00 82.69 132 ARG A C 1
ATOM 1008 O O . ARG A 1 132 ? -18.341 6.268 1.726 1.00 82.69 132 ARG A O 1
ATOM 1015 N N . GLN A 1 133 ? -19.331 4.832 0.310 1.00 86.62 133 GLN A N 1
ATOM 1016 C CA . GLN A 1 133 ? -18.272 3.840 0.436 1.00 86.62 133 GLN A CA 1
ATOM 1017 C C . GLN A 1 133 ? -17.024 4.355 -0.278 1.00 86.62 133 GLN A C 1
ATOM 1019 O O . GLN A 1 133 ? -17.123 4.945 -1.354 1.00 86.62 133 GLN A O 1
ATOM 1024 N N . ALA A 1 134 ? -15.858 4.114 0.312 1.00 89.94 134 ALA A N 1
ATOM 1025 C CA . ALA A 1 134 ? -14.586 4.523 -0.255 1.00 89.94 134 ALA A CA 1
ATOM 1026 C C . ALA A 1 134 ? -13.650 3.326 -0.434 1.00 89.94 134 ALA A C 1
ATOM 1028 O O . ALA A 1 134 ? -13.603 2.406 0.387 1.00 89.94 134 ALA A O 1
ATOM 1029 N N . ASN A 1 135 ? -12.864 3.383 -1.500 1.00 92.00 135 ASN A N 1
ATOM 1030 C CA . ASN A 1 135 ? -11.714 2.526 -1.730 1.00 92.00 135 ASN A CA 1
ATOM 1031 C C . ASN A 1 135 ? -10.463 3.396 -1.771 1.00 92.00 135 ASN A C 1
ATOM 1033 O O . ASN A 1 135 ? -10.506 4.538 -2.227 1.00 92.00 135 ASN A O 1
ATOM 1037 N N . LEU A 1 136 ? -9.334 2.843 -1.344 1.00 92.12 136 LEU A N 1
ATOM 1038 C CA . LEU A 1 136 ? -8.047 3.428 -1.678 1.00 92.12 136 LEU A CA 1
ATOM 1039 C C . LEU A 1 136 ? -7.582 2.870 -3.021 1.00 92.12 136 LEU A C 1
ATOM 1041 O O . LEU A 1 136 ? -7.704 1.672 -3.294 1.00 92.12 136 LEU A O 1
ATOM 1045 N N . LEU A 1 137 ? -7.078 3.758 -3.869 1.00 91.38 137 LEU A N 1
ATOM 1046 C CA . LEU A 1 137 ? -6.495 3.448 -5.164 1.00 91.38 137 LEU A CA 1
ATOM 1047 C C . LEU A 1 137 ? -5.003 3.762 -5.110 1.00 91.38 137 LEU A C 1
ATOM 1049 O O . LEU A 1 137 ? -4.599 4.887 -4.843 1.00 91.38 137 LEU A O 1
ATOM 1053 N N . PHE A 1 138 ? -4.195 2.753 -5.371 1.00 92.69 138 PHE A N 1
ATOM 1054 C CA . PHE A 1 138 ? -2.749 2.805 -5.414 1.00 92.69 138 PHE A CA 1
ATOM 1055 C C . PHE A 1 138 ? -2.359 2.857 -6.889 1.00 92.69 138 PHE A C 1
ATOM 1057 O O . PHE A 1 138 ? -2.583 1.899 -7.628 1.00 92.69 138 PHE A O 1
ATOM 1064 N N . ILE A 1 139 ? -1.778 3.970 -7.334 1.00 91.06 139 ILE A N 1
ATOM 1065 C CA . ILE A 1 139 ? -1.325 4.149 -8.717 1.00 91.06 139 ILE A CA 1
ATOM 1066 C C . ILE A 1 139 ? 0.202 4.221 -8.726 1.00 91.06 139 ILE A C 1
ATOM 1068 O O . ILE A 1 139 ? 0.760 5.115 -8.082 1.00 91.06 139 ILE A O 1
ATOM 1072 N N . PRO A 1 140 ? 0.894 3.317 -9.435 1.00 91.75 140 PRO A N 1
ATOM 1073 C CA . PRO A 1 140 ? 2.342 3.353 -9.518 1.00 91.75 140 PRO A CA 1
ATOM 1074 C C . PRO A 1 140 ? 2.790 4.632 -10.232 1.00 91.75 140 PRO A C 1
ATOM 1076 O O . PRO A 1 140 ? 2.184 5.082 -11.204 1.00 91.75 140 PRO A O 1
ATOM 1079 N N . ALA A 1 141 ? 3.872 5.221 -9.746 1.00 89.75 141 ALA A N 1
ATOM 1080 C CA . ALA A 1 141 ? 4.499 6.400 -10.310 1.00 89.75 141 ALA A CA 1
ATOM 1081 C C . ALA A 1 141 ? 6.016 6.237 -10.243 1.00 89.75 141 ALA A C 1
ATOM 1083 O O . ALA A 1 141 ? 6.568 5.818 -9.224 1.00 89.75 141 ALA A O 1
ATOM 1084 N N . ARG A 1 142 ? 6.696 6.602 -11.331 1.00 87.88 142 ARG A N 1
ATOM 1085 C CA . ARG A 1 142 ? 8.155 6.687 -11.362 1.00 87.88 142 ARG A CA 1
ATOM 1086 C C . ARG A 1 142 ? 8.576 8.100 -10.972 1.00 87.88 142 ARG A C 1
ATOM 1088 O O . ARG A 1 142 ? 8.162 9.063 -11.613 1.00 87.88 142 ARG A O 1
ATOM 1095 N N . ASN A 1 143 ? 9.413 8.221 -9.948 1.00 81.00 143 ASN A N 1
ATOM 1096 C CA . ASN A 1 143 ? 10.085 9.470 -9.626 1.00 81.00 143 ASN A CA 1
ATOM 1097 C C . ASN A 1 143 ? 11.147 9.743 -10.711 1.00 81.00 143 ASN A C 1
ATOM 1099 O O . ASN A 1 143 ? 12.081 8.947 -10.848 1.00 81.00 143 ASN A O 1
ATOM 1103 N N . PRO A 1 144 ? 11.027 10.837 -11.483 1.00 76.56 144 PRO A N 1
ATOM 1104 C CA . PRO A 1 144 ? 11.932 11.108 -12.596 1.00 76.56 144 PRO A CA 1
ATOM 1105 C C . PRO A 1 144 ? 13.369 11.408 -12.143 1.00 76.56 144 PRO A C 1
ATOM 1107 O O . PRO A 1 144 ? 14.295 11.161 -12.906 1.00 76.56 144 PRO A O 1
ATOM 1110 N N . ALA A 1 145 ? 13.570 11.890 -10.911 1.00 77.44 145 ALA A N 1
ATOM 1111 C CA . ALA A 1 145 ? 14.889 12.245 -10.390 1.00 77.44 145 ALA A CA 1
ATOM 1112 C C . ALA A 1 145 ? 15.663 11.038 -9.838 1.00 77.44 145 ALA A C 1
ATOM 1114 O O . ALA A 1 145 ? 16.878 10.965 -9.978 1.00 77.44 145 ALA A O 1
ATOM 1115 N N . THR A 1 146 ? 14.973 10.088 -9.201 1.00 77.62 146 THR A N 1
ATOM 1116 C CA . THR A 1 146 ? 15.621 8.949 -8.520 1.00 77.62 146 THR A CA 1
ATOM 1117 C C . THR A 1 146 ? 15.406 7.616 -9.222 1.00 77.62 146 THR A C 1
ATOM 1119 O O . THR A 1 146 ? 15.927 6.604 -8.762 1.00 77.62 146 THR A O 1
ATOM 1122 N N . THR A 1 147 ? 14.616 7.580 -10.302 1.00 78.31 147 THR A N 1
ATOM 1123 C CA . THR A 1 147 ? 14.137 6.359 -10.988 1.00 78.31 147 THR A CA 1
ATOM 1124 C C . THR A 1 147 ? 13.367 5.384 -10.086 1.00 78.31 147 THR A C 1
ATOM 1126 O O . THR A 1 147 ? 13.009 4.283 -10.509 1.00 78.31 147 THR A O 1
ATOM 1129 N N . ARG A 1 148 ? 13.068 5.798 -8.847 1.00 85.75 148 ARG A N 1
ATOM 1130 C CA . ARG A 1 148 ? 12.330 5.001 -7.871 1.00 85.75 148 ARG A CA 1
ATOM 1131 C C . ARG A 1 148 ? 10.871 4.888 -8.275 1.00 85.75 148 ARG A C 1
ATOM 1133 O O . ARG A 1 148 ? 10.266 5.869 -8.707 1.00 85.75 148 ARG A O 1
ATOM 1140 N N . ILE A 1 149 ? 10.305 3.705 -8.109 1.00 87.75 149 ILE A N 1
ATOM 11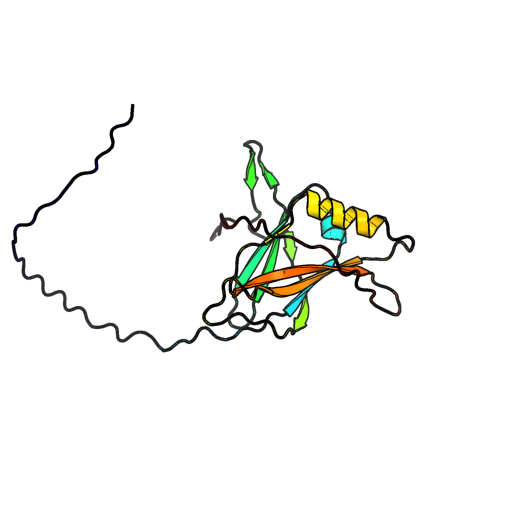41 C CA . ILE A 1 149 ? 8.888 3.441 -8.321 1.00 87.75 149 ILE A CA 1
ATOM 1142 C C . ILE A 1 149 ? 8.198 3.354 -6.960 1.00 87.75 149 ILE A C 1
ATOM 1144 O O . ILE A 1 149 ? 8.649 2.646 -6.059 1.00 87.75 149 ILE A O 1
ATOM 1148 N N . GLN A 1 150 ? 7.101 4.092 -6.821 1.00 87.94 150 GLN A N 1
ATOM 1149 C CA . GLN A 1 150 ? 6.266 4.137 -5.621 1.00 87.94 150 GLN A CA 1
ATOM 1150 C C . GLN A 1 150 ? 4.790 4.169 -6.016 1.00 87.94 150 GLN A C 1
ATOM 1152 O O . GLN A 1 150 ? 4.452 4.642 -7.101 1.00 87.94 150 GLN A O 1
ATOM 1157 N N . TYR A 1 151 ? 3.901 3.733 -5.131 1.00 89.38 151 TYR A N 1
ATOM 1158 C CA . TYR A 1 151 ? 2.466 3.842 -5.355 1.00 89.38 151 TYR A CA 1
ATOM 1159 C C . TYR A 1 151 ? 1.922 5.118 -4.713 1.00 89.38 151 TYR A C 1
ATOM 1161 O O . TYR A 1 151 ? 1.931 5.278 -3.495 1.00 89.38 151 TYR A O 1
ATOM 1169 N N . LYS A 1 152 ? 1.386 6.028 -5.523 1.00 89.25 152 LYS A N 1
ATOM 1170 C CA . LYS A 1 152 ? 0.591 7.154 -5.024 1.00 89.25 152 LYS A CA 1
ATOM 1171 C C . LYS A 1 152 ? -0.767 6.645 -4.551 1.00 89.25 152 LYS A C 1
ATOM 1173 O O . LYS A 1 152 ? -1.386 5.836 -5.239 1.00 89.25 152 LYS A O 1
ATOM 1178 N N . VAL A 1 153 ? -1.228 7.122 -3.398 1.00 90.62 153 VAL A N 1
ATOM 1179 C CA . VAL A 1 153 ? -2.482 6.671 -2.779 1.00 90.62 153 VAL A CA 1
ATOM 1180 C C . VAL A 1 153 ? -3.565 7.729 -2.964 1.00 90.62 153 VAL A C 1
ATOM 1182 O O . VAL A 1 153 ? -3.383 8.889 -2.606 1.00 90.62 153 VAL A O 1
ATOM 1185 N N . PHE A 1 154 ? -4.708 7.315 -3.495 1.00 88.69 154 PHE A N 1
ATOM 1186 C CA . PHE A 1 154 ? -5.870 8.153 -3.773 1.00 88.69 154 PHE A CA 1
ATOM 1187 C C . PHE A 1 154 ? -7.096 7.606 -3.051 1.00 88.69 154 PHE A C 1
ATOM 1189 O O . PHE A 1 154 ? -7.218 6.395 -2.869 1.00 88.69 154 PHE A O 1
ATOM 1196 N N . ILE A 1 155 ? -8.025 8.485 -2.677 1.00 89.06 155 ILE A N 1
ATOM 1197 C CA . ILE A 1 155 ? -9.332 8.079 -2.157 1.00 89.06 155 ILE A CA 1
ATOM 1198 C C . ILE A 1 155 ? -10.308 8.095 -3.331 1.00 89.06 155 ILE A C 1
ATOM 1200 O O . ILE A 1 155 ? -10.493 9.118 -3.987 1.00 89.06 155 ILE A O 1
ATOM 1204 N N . GLN A 1 156 ? -10.927 6.953 -3.600 1.00 87.31 156 GLN A N 1
ATOM 1205 C CA . GLN A 1 156 ? -12.004 6.831 -4.566 1.00 87.31 156 GLN A CA 1
ATOM 1206 C C . GLN A 1 156 ? -13.321 6.633 -3.822 1.00 87.31 156 GLN A C 1
ATOM 1208 O O . GLN A 1 156 ? -13.487 5.621 -3.139 1.00 87.31 156 GLN A O 1
ATOM 1213 N N . PHE A 1 157 ? -14.272 7.545 -4.004 1.00 85.94 157 PHE A N 1
ATOM 1214 C CA . PHE A 1 157 ? -15.633 7.347 -3.518 1.00 85.94 157 PHE A CA 1
ATOM 1215 C C . PHE A 1 157 ? -16.449 6.572 -4.555 1.00 85.94 157 PHE A C 1
ATOM 1217 O O . PHE A 1 157 ? -16.442 6.875 -5.748 1.00 85.94 157 PHE A O 1
ATOM 1224 N N . VAL A 1 158 ? -17.150 5.540 -4.097 1.00 78.19 158 VAL A N 1
ATOM 1225 C CA . VAL A 1 158 ? -18.025 4.716 -4.929 1.00 78.19 158 VAL A CA 1
ATOM 1226 C C . VAL A 1 158 ? -19.393 5.396 -4.984 1.00 78.19 158 VAL A C 1
ATOM 1228 O O . VAL A 1 158 ? -20.191 5.253 -4.056 1.00 78.19 158 VAL A O 1
ATOM 1231 N N . ASN A 1 159 ? -19.692 6.140 -6.055 1.00 66.50 159 ASN A N 1
ATOM 1232 C CA . ASN A 1 159 ? -21.087 6.469 -6.369 1.00 66.50 159 ASN A CA 1
ATOM 1233 C C . ASN A 1 159 ? -21.714 5.334 -7.188 1.00 66.50 159 ASN A C 1
ATOM 1235 O O . ASN A 1 159 ? -21.023 4.613 -7.905 1.00 66.50 159 ASN A O 1
ATOM 1239 N N . LYS A 1 160 ? -23.050 5.233 -7.158 1.00 51.56 160 LYS A N 1
ATOM 1240 C CA . LYS A 1 160 ? -23.808 4.300 -8.009 1.00 51.56 160 LYS A CA 1
ATOM 1241 C C . LYS A 1 160 ? -23.580 4.515 -9.514 1.00 51.56 160 LYS A C 1
ATOM 1243 O O . LYS A 1 160 ? -23.783 3.557 -10.246 1.00 51.56 160 LYS A O 1
ATOM 1248 N N . ASN A 1 161 ? -23.154 5.711 -9.951 1.00 48.78 161 ASN A N 1
ATOM 1249 C CA . ASN A 1 161 ? -23.060 6.056 -11.377 1.00 48.78 161 ASN A CA 1
ATOM 1250 C C . ASN A 1 161 ? -21.739 6.710 -11.842 1.00 48.78 161 ASN A C 1
ATOM 1252 O O . ASN A 1 161 ? -21.456 6.606 -13.025 1.00 48.78 161 ASN A O 1
ATOM 1256 N N . GLU A 1 162 ? -20.902 7.308 -10.981 1.00 51.06 162 GLU A N 1
ATOM 1257 C CA . GLU A 1 162 ? -19.584 7.849 -11.386 1.00 51.06 162 GLU A CA 1
ATOM 1258 C C . GLU A 1 162 ? -18.555 7.739 -10.250 1.00 51.06 162 GLU A C 1
ATOM 1260 O O . GLU A 1 162 ? -18.825 8.086 -9.104 1.00 51.06 162 GLU A O 1
ATOM 1265 N N . SER A 1 163 ? -17.369 7.203 -10.538 1.00 58.62 163 SER A N 1
ATOM 1266 C CA . SER A 1 163 ? -16.299 7.066 -9.544 1.00 58.62 163 SER A CA 1
ATOM 1267 C C . SER A 1 163 ? -15.534 8.381 -9.382 1.00 58.62 163 SER A C 1
ATOM 1269 O O . SER A 1 163 ? -14.559 8.604 -10.099 1.00 58.62 163 SER A O 1
ATOM 1271 N N . ASP A 1 164 ? -15.932 9.217 -8.423 1.00 58.66 164 ASP A N 1
ATOM 1272 C CA . ASP A 1 164 ? -15.189 10.438 -8.095 1.00 58.66 164 ASP A CA 1
ATOM 1273 C C . ASP A 1 164 ? -13.856 10.066 -7.429 1.00 58.66 164 ASP A C 1
ATOM 1275 O O . ASP A 1 164 ? -13.815 9.453 -6.353 1.00 58.66 164 ASP A O 1
ATOM 1279 N N . LEU A 1 165 ? -12.748 10.420 -8.081 1.00 59.69 165 LEU A N 1
ATOM 1280 C CA . LEU A 1 165 ? -11.408 10.325 -7.510 1.00 59.69 165 LEU A CA 1
ATOM 1281 C C . LEU A 1 165 ? -11.068 11.649 -6.833 1.00 59.69 165 LEU A C 1
ATOM 1283 O O . LEU A 1 165 ? -10.907 12.666 -7.504 1.00 59.69 165 LEU A O 1
ATOM 1287 N N . ASP A 1 166 ? -10.916 11.631 -5.512 1.00 59.34 166 ASP A N 1
ATOM 1288 C CA . ASP A 1 166 ? -10.364 12.774 -4.795 1.00 59.34 166 ASP A CA 1
ATOM 1289 C C . ASP A 1 166 ? -8.834 12.673 -4.810 1.00 59.34 166 ASP A C 1
ATOM 1291 O O . ASP A 1 166 ? -8.209 11.828 -4.152 1.00 59.34 166 ASP A O 1
ATOM 1295 N N . THR A 1 167 ? -8.232 13.525 -5.636 1.00 52.78 167 THR A N 1
ATOM 1296 C CA . THR A 1 167 ? -6.796 13.583 -5.872 1.00 52.78 167 THR A CA 1
ATOM 1297 C C . THR A 1 167 ? -6.133 14.605 -4.964 1.00 52.78 167 THR A C 1
ATOM 1299 O O . THR A 1 167 ? -6.003 15.765 -5.337 1.00 52.78 167 THR A O 1
ATOM 1302 N N . ASN A 1 168 ? -5.691 14.174 -3.783 1.00 44.59 168 ASN A N 1
ATOM 1303 C CA . ASN A 1 168 ? -4.388 14.565 -3.231 1.00 44.59 168 ASN A CA 1
ATOM 1304 C C . ASN A 1 168 ? -4.198 13.977 -1.836 1.00 44.59 168 ASN A C 1
ATOM 1306 O O . ASN A 1 168 ? -4.737 14.477 -0.846 1.00 44.59 168 ASN A O 1
ATOM 1310 N N . LEU A 1 169 ? -3.370 12.941 -1.765 1.00 52.88 169 LEU A N 1
ATOM 1311 C CA . LEU A 1 169 ? -2.533 12.690 -0.606 1.00 52.88 169 LEU A CA 1
ATOM 1312 C C . LEU A 1 169 ? -1.112 12.672 -1.144 1.00 52.88 169 LEU A C 1
ATOM 1314 O O . LEU A 1 169 ? -0.672 11.665 -1.699 1.00 52.88 169 LEU A O 1
ATOM 1318 N N . ASP A 1 170 ? -0.419 13.803 -1.020 1.00 43.66 170 ASP A N 1
ATOM 1319 C CA . ASP A 1 170 ? 1.030 13.798 -1.156 1.00 43.66 170 ASP A CA 1
ATOM 1320 C C . ASP A 1 170 ? 1.564 12.992 0.025 1.00 43.66 170 ASP A C 1
ATOM 1322 O O . ASP A 1 170 ? 1.656 13.457 1.164 1.00 43.66 170 ASP A O 1
ATOM 1326 N N . SER A 1 171 ? 1.830 11.712 -0.223 1.00 47.16 171 SER A N 1
ATOM 1327 C CA . SER A 1 171 ? 2.726 10.933 0.615 1.00 47.16 171 SER A CA 1
ATOM 1328 C C . SER A 1 171 ? 4.145 11.424 0.320 1.00 47.16 171 SER A C 1
ATOM 1330 O O . SER A 1 171 ? 4.933 10.717 -0.312 1.00 47.16 171 SER A O 1
ATOM 1332 N N . ASP A 1 172 ? 4.423 12.676 0.685 1.00 43.66 172 ASP A N 1
ATOM 1333 C CA . ASP A 1 172 ? 5.727 13.302 0.524 1.00 43.66 172 ASP A CA 1
ATOM 1334 C C . ASP A 1 172 ? 6.741 12.571 1.413 1.00 43.66 172 ASP A C 1
ATOM 1336 O O . ASP A 1 172 ? 6.748 12.655 2.639 1.00 43.66 172 ASP A O 1
ATOM 1340 N N . SER A 1 173 ? 7.515 11.723 0.740 1.00 37.69 173 SER A N 1
ATOM 1341 C CA . SER A 1 173 ? 8.977 11.777 0.694 1.00 37.69 173 SER A CA 1
ATOM 1342 C C . SER A 1 173 ? 9.799 11.672 1.979 1.00 37.69 173 SER A C 1
ATOM 1344 O O . SER A 1 173 ? 10.934 12.123 1.958 1.00 37.69 173 SER A O 1
ATOM 1346 N N . ASP A 1 174 ? 9.336 10.974 3.012 1.00 37.69 174 ASP A N 1
ATOM 1347 C CA . ASP A 1 174 ? 10.248 10.303 3.955 1.00 37.69 174 ASP A CA 1
ATOM 1348 C C . ASP A 1 174 ? 10.000 8.790 3.925 1.00 37.69 174 ASP A C 1
ATOM 1350 O O . ASP A 1 174 ? 9.529 8.154 4.872 1.00 37.69 174 ASP A O 1
ATOM 1354 N N . PHE A 1 175 ? 10.303 8.199 2.765 1.00 47.16 175 PHE A N 1
ATOM 1355 C CA . PHE A 1 175 ? 10.383 6.751 2.595 1.00 47.16 175 PHE A CA 1
ATOM 1356 C C . PHE A 1 175 ? 11.592 6.230 3.375 1.00 47.16 175 PHE A C 1
ATOM 1358 O O . PHE A 1 175 ? 12.700 6.129 2.849 1.00 47.16 175 PHE A O 1
ATOM 1365 N N . SER A 1 176 ? 11.375 5.913 4.648 1.00 40.88 176 SER A N 1
ATOM 1366 C CA . SER A 1 176 ? 12.312 5.106 5.420 1.00 40.88 176 SER A CA 1
ATOM 1367 C C . SER A 1 176 ? 12.376 3.702 4.810 1.00 40.88 176 SER A C 1
ATOM 1369 O O . SER A 1 176 ? 11.388 2.966 4.812 1.00 40.88 176 SER A O 1
ATOM 1371 N N . THR A 1 177 ? 13.527 3.345 4.244 1.00 36.56 177 THR A N 1
ATOM 1372 C CA . THR A 1 177 ? 13.811 2.001 3.733 1.00 36.56 177 THR A CA 1
ATOM 1373 C C . THR A 1 177 ? 14.418 1.106 4.824 1.00 36.56 177 THR A C 1
ATOM 1375 O O . THR A 1 177 ? 15.475 1.443 5.352 1.00 36.56 177 THR A O 1
ATOM 1378 N N . ASN A 1 178 ? 13.806 -0.078 5.015 1.00 44.00 178 ASN A N 1
ATOM 1379 C CA . ASN A 1 178 ? 14.264 -1.296 5.733 1.00 44.00 178 ASN A CA 1
ATOM 1380 C C . ASN A 1 178 ? 14.185 -1.283 7.290 1.00 44.00 178 ASN A C 1
ATOM 1382 O O . ASN A 1 178 ? 14.408 -0.230 7.881 1.00 44.00 178 ASN A O 1
ATOM 1386 N N . PRO A 1 179 ? 13.872 -2.406 7.995 1.00 42.22 179 PRO A N 1
ATOM 1387 C CA . PRO A 1 179 ? 14.143 -3.809 7.667 1.00 42.22 179 PRO A CA 1
ATOM 1388 C C . PRO A 1 179 ? 12.899 -4.608 7.241 1.00 42.22 179 PRO A C 1
ATOM 1390 O O . PRO A 1 179 ? 11.820 -4.437 7.806 1.00 42.22 179 PRO A O 1
ATOM 1393 N N . SER A 1 180 ? 13.081 -5.479 6.250 1.00 43.44 180 SER A N 1
ATOM 1394 C CA . SER A 1 180 ? 12.137 -6.472 5.733 1.00 43.44 180 SER A CA 1
ATOM 1395 C C . SER A 1 180 ? 11.260 -7.115 6.820 1.00 43.44 180 SER A C 1
ATOM 1397 O O . SER A 1 180 ? 11.762 -7.420 7.910 1.00 43.44 180 SER A O 1
ATOM 1399 N N . PRO A 1 181 ? 9.973 -7.398 6.550 1.00 43.72 181 PRO A N 1
ATOM 1400 C CA . PRO A 1 181 ? 9.221 -8.325 7.374 1.00 43.72 181 PRO A CA 1
ATOM 1401 C C . PRO A 1 181 ? 9.951 -9.684 7.362 1.00 43.72 181 PRO A C 1
ATOM 1403 O O . PRO A 1 181 ? 10.526 -10.076 6.344 1.00 43.72 181 PRO A O 1
ATOM 1406 N N . PRO A 1 182 ? 10.015 -10.401 8.496 1.00 45.25 182 PRO A N 1
ATOM 1407 C CA . PRO A 1 182 ? 10.765 -11.645 8.578 1.00 45.25 182 PRO A CA 1
ATOM 1408 C C . PRO A 1 182 ? 10.199 -12.678 7.599 1.00 45.25 182 PRO A C 1
ATOM 1410 O O . PRO A 1 182 ? 9.039 -13.076 7.704 1.00 45.25 182 PRO A O 1
ATOM 1413 N N . HIS A 1 183 ? 11.046 -13.168 6.691 1.00 47.72 183 HIS A N 1
ATOM 1414 C CA . HIS A 1 183 ? 10.780 -14.394 5.945 1.00 47.72 183 HIS A CA 1
ATOM 1415 C C . HIS A 1 183 ? 10.959 -15.571 6.909 1.00 47.72 183 HIS A C 1
ATOM 1417 O O . HIS A 1 183 ? 12.044 -16.139 7.035 1.00 47.72 183 HIS A O 1
ATOM 1423 N N . GLY A 1 184 ? 9.901 -15.912 7.643 1.00 36.34 184 GLY A N 1
ATOM 1424 C CA . GLY A 1 184 ? 9.814 -17.208 8.302 1.00 36.34 184 GLY A CA 1
ATOM 1425 C C . GLY A 1 184 ? 9.588 -18.275 7.237 1.00 36.34 184 GLY A C 1
ATOM 1426 O O . GLY A 1 184 ? 8.446 -18.515 6.855 1.00 36.34 184 GLY A O 1
ATOM 1427 N N . TYR A 1 185 ? 10.662 -18.876 6.727 1.00 34.69 185 TYR A N 1
ATOM 1428 C CA . TYR A 1 185 ? 10.558 -20.155 6.029 1.00 34.69 185 TYR A CA 1
ATOM 1429 C C . TYR A 1 185 ? 10.188 -21.209 7.081 1.00 34.69 185 TYR A C 1
ATOM 1431 O O . TYR A 1 185 ? 10.962 -21.435 8.012 1.00 34.69 185 TYR A O 1
ATOM 1439 N N . ASN A 1 186 ? 8.985 -21.779 6.968 1.00 39.31 186 ASN A N 1
ATOM 1440 C CA . ASN A 1 186 ? 8.637 -23.034 7.638 1.00 39.31 186 ASN A CA 1
ATOM 1441 C C . ASN A 1 186 ? 9.192 -24.203 6.829 1.00 39.31 186 ASN A C 1
ATOM 1443 O O . ASN A 1 186 ? 9.036 -24.154 5.587 1.00 39.31 186 ASN A O 1
#

Organism: Spirosoma linguale (strain ATCC 33905 / DSM 74 / LMG 10896 / Claus 1) (NCBI:txid504472)

Sequence (186 aa):
MFVACQSGQTSADKADPSKTSSTTQSEGANNLIPVIYLDSLTVSAKVFEDAKDKSFVFEYFFGDSTVTLDGWITQKTKSDSIYYSPKPDVKLQPKGKTNVSIGANTYVGNQLLSKETVKKIVAKIKSDSLKRQANLLFIPARNPATTRIQYKVFIQFVNKNESDLDTNLDSDSDFSTNPSPPHGYN

Foldseek 3Di:
DDDDDDDDDDDDDDDDDDPPPPPPPPDDPPPFPDKAWAFKWKDWLVLLVVVLQWKKKWDWDDDPRYIFIFIFTFDQDPVRDTATDLHGSDGIHGDGTDPDIDGPPADEFMDMCGSVNSNVVNVVQVPPPVNFTKMKIWCWDQDPVRNYIGTDIWIWGDDPPDTDIDDDDPPDDPPDGDDDRDPPDD

Radius of gyration: 23.31 Å; chains: 1; bounding box: 80×40×49 Å

pLDDT: mean 72.29, std 21.62, range [31.22, 95.0]